Protein AF-A0A251R6K4-F1 (afdb_monomer_lite)

pLDDT: mean 74.72, std 25.53, range [27.86, 98.56]

Sequence (187 aa):
MGVKPKQEDPPPSSASVETVEEIMKLYKSLPPRPSIEEVEAAQTVLKTVNSEEEKKLEEISRQEKPENVPEELFSVLQKVKKTMVLFQSQDQRKEAVHVVEMEGLFQTFDDLIQTASGLVSGDTQVQKHVNLEDPVEKIGRETVISDESLTMKKEDKESERDGFKGVVRSASTLSSSCFIFFTTPRG

Secondary structure (DSSP, 8-state):
-------PPPPPPHHHHHHHHHHHHHHHTSPPPPPHHHHHHHHHHHHHHHHHHHHHHHHHHTPPPPTTS-HHHHHHHHHHHHHHHHHHHHHHHHHHHHHHHHHHHHHHHHHHHHHHHHHHHT-TT--S----S-GGGTTT-S-S-------------------------------------------

Radius of gyration: 29.95 Å; chains: 1; bounding box: 76×66×88 Å

Structure (mmCIF, N/CA/C/O backbone):
data_AF-A0A251R6K4-F1
#
_entry.id   AF-A0A251R6K4-F1
#
loop_
_atom_site.group_PDB
_atom_site.id
_atom_site.type_symbol
_atom_site.label_atom_id
_atom_site.label_alt_id
_atom_site.label_comp_id
_atom_site.label_asym_id
_atom_site.label_entity_id
_atom_site.label_seq_id
_atom_site.pdbx_PDB_ins_code
_atom_site.Cartn_x
_atom_site.Cartn_y
_atom_site.Cartn_z
_atom_site.occupancy
_atom_site.B_iso_or_equiv
_atom_site.auth_seq_id
_atom_site.auth_comp_id
_atom_site.auth_asym_id
_atom_site.auth_atom_id
_atom_site.pdbx_PDB_model_num
ATOM 1 N N . MET A 1 1 ? 28.795 -30.966 -45.728 1.00 43.06 1 MET A N 1
ATOM 2 C CA . MET A 1 1 ? 28.126 -30.343 -44.567 1.00 43.06 1 MET A CA 1
ATOM 3 C C . MET A 1 1 ? 28.291 -28.840 -44.713 1.00 43.06 1 MET A C 1
ATOM 5 O O . MET A 1 1 ? 29.417 -28.372 -44.643 1.00 43.06 1 MET A O 1
ATOM 9 N N . GLY A 1 2 ? 27.229 -28.111 -45.056 1.00 45.91 2 GLY A N 1
ATOM 10 C CA . GLY A 1 2 ? 27.284 -26.653 -45.189 1.00 45.91 2 GLY A CA 1
ATOM 11 C C . GLY A 1 2 ? 26.907 -26.011 -43.861 1.00 45.91 2 GLY A C 1
ATOM 12 O O . GLY A 1 2 ? 25.752 -26.101 -43.453 1.00 45.91 2 GLY A O 1
ATOM 13 N N . VAL A 1 3 ? 27.875 -25.407 -43.177 1.00 52.41 3 VAL A N 1
ATOM 14 C CA . VAL A 1 3 ? 27.613 -24.524 -42.037 1.00 52.41 3 VAL A CA 1
ATOM 15 C C . VAL A 1 3 ? 26.956 -23.251 -42.572 1.00 52.41 3 VAL A C 1
ATOM 17 O O . VAL A 1 3 ? 27.568 -22.505 -43.333 1.00 52.41 3 VAL A O 1
ATOM 20 N N . LYS A 1 4 ? 25.680 -23.033 -42.230 1.00 46.59 4 LYS A N 1
ATOM 21 C CA . LYS A 1 4 ? 25.008 -21.749 -42.469 1.00 46.59 4 LYS A CA 1
ATOM 22 C C . LYS A 1 4 ? 25.758 -20.671 -41.675 1.00 46.59 4 LYS A C 1
ATOM 24 O O . LYS A 1 4 ? 25.973 -20.883 -40.479 1.00 46.59 4 LYS A O 1
ATOM 29 N N . PRO A 1 5 ? 26.155 -19.546 -42.290 1.00 49.34 5 PRO A N 1
ATOM 30 C CA . PRO A 1 5 ? 26.711 -18.437 -41.535 1.00 49.34 5 PRO A CA 1
ATOM 31 C C . PRO A 1 5 ? 25.637 -17.911 -40.577 1.00 49.34 5 PRO A C 1
ATOM 33 O O . PRO A 1 5 ? 24.475 -17.756 -40.957 1.00 49.34 5 PRO A O 1
ATOM 36 N N . LYS A 1 6 ? 26.035 -17.690 -39.322 1.00 47.66 6 LYS A N 1
ATOM 37 C CA . LYS A 1 6 ? 25.266 -16.924 -38.341 1.00 47.66 6 LYS A CA 1
ATOM 38 C C . LYS A 1 6 ? 25.066 -15.535 -38.942 1.00 47.66 6 LYS A C 1
ATOM 40 O O . LYS A 1 6 ? 26.037 -14.815 -39.149 1.00 47.66 6 LYS A O 1
ATOM 45 N N . GLN A 1 7 ? 23.831 -15.223 -39.307 1.00 46.53 7 GLN A N 1
ATOM 46 C CA . GLN A 1 7 ? 23.428 -13.875 -39.666 1.00 46.53 7 GLN A CA 1
ATOM 47 C C . GLN A 1 7 ? 23.515 -13.065 -38.370 1.00 46.53 7 GLN A C 1
ATOM 49 O O . GLN A 1 7 ? 22.711 -13.275 -37.470 1.00 46.53 7 GLN A O 1
ATOM 54 N N . GLU A 1 8 ? 24.575 -12.273 -38.221 1.00 55.94 8 GLU A N 1
ATOM 55 C CA . GLU A 1 8 ? 24.643 -11.252 -37.178 1.00 55.94 8 GLU A CA 1
ATOM 56 C C . GLU A 1 8 ? 23.646 -10.163 -37.564 1.00 55.94 8 GLU A C 1
ATOM 58 O O . GLU A 1 8 ? 23.701 -9.628 -38.676 1.00 55.94 8 GLU A O 1
ATOM 63 N N . ASP A 1 9 ? 22.685 -9.908 -36.681 1.00 58.38 9 ASP A N 1
ATOM 64 C CA . ASP A 1 9 ? 21.689 -8.871 -36.890 1.00 58.38 9 ASP A CA 1
ATOM 65 C C . ASP A 1 9 ? 22.378 -7.504 -37.042 1.00 58.38 9 ASP A C 1
ATOM 67 O O . ASP A 1 9 ? 23.383 -7.233 -36.372 1.00 58.38 9 ASP A O 1
ATOM 71 N N . PRO A 1 10 ? 21.892 -6.644 -37.956 1.00 63.31 10 PRO A N 1
ATOM 72 C CA . PRO A 1 10 ? 22.472 -5.3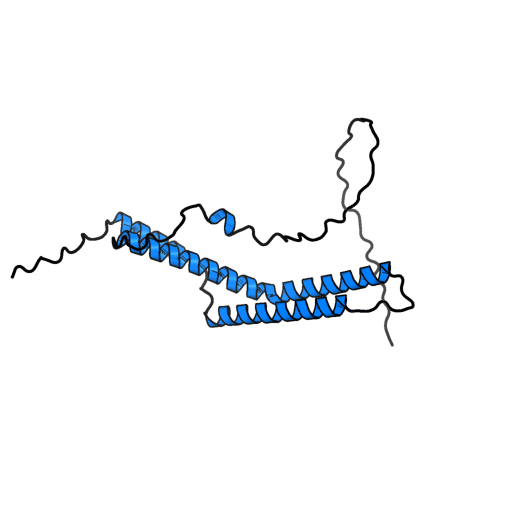26 -38.157 1.00 63.31 10 PRO A CA 1
ATOM 73 C C . PRO A 1 10 ? 22.432 -4.526 -36.845 1.00 63.31 10 PRO A C 1
ATOM 75 O O . PRO A 1 10 ? 21.462 -4.641 -36.091 1.00 63.31 10 PRO A O 1
ATOM 78 N N . PRO A 1 11 ? 23.460 -3.703 -36.565 1.00 65.56 11 PRO A N 1
ATOM 79 C CA . PRO A 1 11 ? 23.505 -2.907 -35.347 1.00 65.56 11 PRO A CA 1
ATOM 80 C C . PRO A 1 11 ? 22.259 -2.013 -35.242 1.00 65.56 11 PRO A C 1
ATOM 82 O O . PRO A 1 11 ? 21.763 -1.537 -36.272 1.00 65.56 11 PRO A O 1
ATOM 85 N N . PRO A 1 12 ? 21.754 -1.771 -34.019 1.00 70.38 12 PRO A N 1
ATOM 86 C CA . PRO A 1 12 ? 20.572 -0.946 -33.815 1.00 70.38 12 PRO A CA 1
ATOM 87 C C . PRO A 1 12 ? 20.771 0.441 -34.435 1.00 70.38 12 PRO A C 1
ATOM 89 O O . PRO A 1 12 ? 21.869 1.004 -34.414 1.00 70.38 12 PRO A O 1
ATOM 92 N N . SER A 1 13 ? 19.704 0.994 -35.017 1.00 79.69 13 SER A N 1
ATOM 93 C CA . SER A 1 13 ? 19.751 2.328 -35.623 1.00 79.69 13 SER A CA 1
ATOM 94 C C . SER A 1 13 ? 20.075 3.379 -34.555 1.00 79.69 13 SER A C 1
ATOM 96 O O . SER A 1 13 ? 19.622 3.258 -33.416 1.00 79.69 13 SER A O 1
ATOM 98 N N . SER A 1 14 ? 20.822 4.434 -34.899 1.00 83.44 14 SER A N 1
ATOM 99 C CA . SER A 1 14 ? 21.209 5.477 -33.929 1.00 83.44 14 SER A CA 1
ATOM 100 C C . SER A 1 14 ? 20.001 6.087 -33.206 1.00 83.44 14 SER A C 1
ATOM 102 O O . SER A 1 14 ? 20.040 6.267 -31.995 1.00 83.44 14 SER A O 1
ATOM 104 N N . ALA A 1 15 ? 18.888 6.283 -33.917 1.00 89.50 15 ALA A N 1
ATOM 105 C CA . ALA A 1 15 ? 17.637 6.782 -33.347 1.00 89.50 15 ALA A CA 1
ATOM 106 C C . ALA A 1 15 ? 17.027 5.838 -32.289 1.00 89.50 15 ALA A C 1
ATOM 108 O O . ALA A 1 15 ? 16.457 6.299 -31.301 1.00 89.50 15 ALA A O 1
ATOM 109 N N . SER A 1 16 ? 17.151 4.514 -32.460 1.00 90.00 16 SER A N 1
ATOM 110 C CA . SER A 1 16 ? 16.673 3.545 -31.461 1.00 90.00 16 SER A CA 1
ATOM 111 C C . SER A 1 16 ? 17.513 3.576 -30.183 1.00 90.00 16 SER A C 1
ATOM 113 O O . SER A 1 16 ? 16.961 3.503 -29.087 1.00 90.00 16 SER A O 1
ATOM 115 N N . VAL A 1 17 ? 18.828 3.770 -30.320 1.00 90.12 17 VAL A N 1
ATOM 116 C CA . VAL A 1 17 ? 19.742 3.936 -29.184 1.00 90.12 17 VAL A CA 1
ATOM 117 C C . VAL A 1 17 ? 19.420 5.222 -28.424 1.00 90.12 17 VAL A C 1
ATOM 119 O O . VAL A 1 17 ? 19.229 5.166 -27.214 1.00 90.12 17 VAL A O 1
ATOM 122 N N . GLU A 1 18 ? 19.254 6.346 -29.126 1.00 93.25 18 GLU A N 1
ATOM 123 C CA . GLU A 1 18 ? 18.859 7.632 -28.527 1.00 93.25 18 GLU A CA 1
ATOM 124 C C . GLU A 1 18 ? 17.527 7.529 -27.764 1.00 93.25 18 GLU A C 1
ATOM 126 O O . GLU A 1 18 ? 17.397 8.039 -26.651 1.00 93.25 18 GLU A O 1
ATOM 131 N N . THR A 1 19 ? 16.551 6.803 -28.318 1.00 95.19 19 THR A N 1
ATOM 132 C CA . THR A 1 19 ? 15.248 6.592 -27.666 1.00 95.19 19 THR A CA 1
ATOM 133 C C . THR A 1 19 ? 15.384 5.769 -26.380 1.00 95.19 19 THR A C 1
ATOM 135 O O . THR A 1 19 ? 14.799 6.115 -25.354 1.00 95.19 19 THR A O 1
ATOM 138 N N . VAL A 1 20 ? 16.176 4.689 -26.393 1.00 93.69 20 VAL A N 1
ATOM 139 C CA . VAL A 1 20 ? 16.445 3.895 -25.180 1.00 93.69 20 VAL A CA 1
ATOM 140 C C . VAL A 1 20 ? 17.195 4.719 -24.138 1.00 93.69 20 VAL A C 1
ATOM 142 O O . VAL A 1 20 ? 16.888 4.630 -22.950 1.00 93.69 20 VAL A O 1
ATOM 145 N N . GLU A 1 21 ? 18.150 5.550 -24.552 1.00 94.50 21 GLU A N 1
ATOM 146 C CA . GLU A 1 21 ? 18.852 6.454 -23.642 1.00 94.50 21 GLU A CA 1
ATOM 147 C C . GLU A 1 21 ? 17.895 7.434 -22.956 1.00 94.50 21 GLU A C 1
ATOM 149 O O . GLU A 1 21 ? 18.026 7.668 -21.752 1.00 94.50 21 GLU A O 1
ATOM 154 N N . GLU A 1 22 ? 16.902 7.959 -23.678 1.00 96.56 22 GLU A N 1
ATOM 155 C CA . GLU A 1 22 ? 15.862 8.811 -23.103 1.00 96.56 22 GLU A CA 1
ATOM 156 C C . GLU A 1 22 ? 14.988 8.055 -22.090 1.00 96.56 22 GLU A C 1
ATOM 158 O O . GLU A 1 22 ? 14.797 8.540 -20.971 1.00 96.56 22 GLU A O 1
ATOM 163 N N . ILE A 1 23 ? 14.544 6.835 -22.415 1.00 96.31 23 ILE A N 1
ATOM 164 C CA . ILE A 1 23 ? 13.808 5.961 -21.480 1.00 96.31 23 ILE A CA 1
ATOM 165 C C . ILE A 1 23 ? 14.627 5.741 -20.201 1.00 96.31 23 ILE A C 1
ATOM 167 O O . ILE A 1 23 ? 14.138 5.935 -19.085 1.00 96.31 23 ILE A O 1
ATOM 171 N N . MET A 1 24 ? 15.907 5.398 -20.347 1.00 95.75 24 MET A N 1
ATOM 172 C CA . MET A 1 24 ? 16.794 5.157 -19.211 1.00 95.75 24 MET A CA 1
ATOM 173 C C . MET A 1 24 ? 17.079 6.432 -18.414 1.00 95.75 24 MET A C 1
ATOM 175 O O . MET A 1 24 ? 17.290 6.363 -17.202 1.00 95.75 24 MET A O 1
ATOM 179 N N . LYS A 1 25 ? 17.087 7.603 -19.057 1.00 97.06 25 LYS A N 1
ATOM 180 C CA . LYS A 1 25 ? 17.215 8.898 -18.381 1.00 97.06 25 LYS A CA 1
ATOM 181 C C . LYS A 1 25 ? 15.993 9.195 -17.514 1.00 97.06 25 LYS A C 1
ATOM 183 O O . LYS A 1 25 ? 16.173 9.644 -16.384 1.00 97.06 25 LYS A O 1
ATOM 188 N N . LEU A 1 26 ? 14.785 8.913 -18.007 1.00 96.81 26 LEU A N 1
ATOM 189 C CA . LEU A 1 26 ? 13.553 9.038 -17.225 1.00 96.81 26 LEU A CA 1
ATOM 190 C C . LEU A 1 26 ? 13.577 8.095 -16.018 1.00 96.81 26 LEU A C 1
ATOM 192 O O . LEU A 1 26 ? 13.381 8.551 -14.894 1.00 96.81 26 LEU A O 1
ATOM 196 N N . TYR A 1 27 ? 13.933 6.824 -16.215 1.00 94.88 27 TYR A N 1
ATOM 197 C CA . TYR A 1 27 ? 14.054 5.858 -15.118 1.00 94.88 27 TYR A CA 1
ATOM 198 C C . TYR A 1 27 ? 15.064 6.301 -14.046 1.00 94.88 27 TYR A C 1
ATOM 200 O O . TYR A 1 27 ? 14.781 6.257 -12.855 1.00 94.88 27 TYR A O 1
ATOM 208 N N . LYS A 1 28 ? 16.230 6.817 -14.455 1.00 94.69 28 LYS A N 1
ATOM 209 C CA . LYS A 1 28 ? 17.264 7.324 -13.531 1.00 94.69 28 LYS A CA 1
ATOM 210 C C . LYS A 1 28 ? 16.868 8.601 -12.782 1.00 94.69 28 LYS A C 1
ATOM 212 O O . LYS A 1 28 ? 17.561 8.972 -11.841 1.00 94.69 28 LYS A O 1
ATOM 217 N N . SER A 1 29 ? 15.815 9.293 -13.216 1.00 95.50 29 SER A N 1
ATOM 218 C CA . SER A 1 29 ? 15.298 10.489 -12.537 1.00 95.50 29 SER A CA 1
ATOM 219 C C . SER A 1 29 ? 14.311 10.172 -11.409 1.00 95.50 29 SER A C 1
ATOM 221 O O . SER A 1 29 ? 13.938 11.074 -10.658 1.00 95.50 29 SER A O 1
ATOM 223 N N . LEU A 1 30 ? 13.897 8.907 -11.287 1.00 93.88 30 LEU A N 1
ATOM 224 C CA . LEU A 1 30 ? 13.009 8.433 -10.232 1.00 93.88 30 LEU A CA 1
ATOM 225 C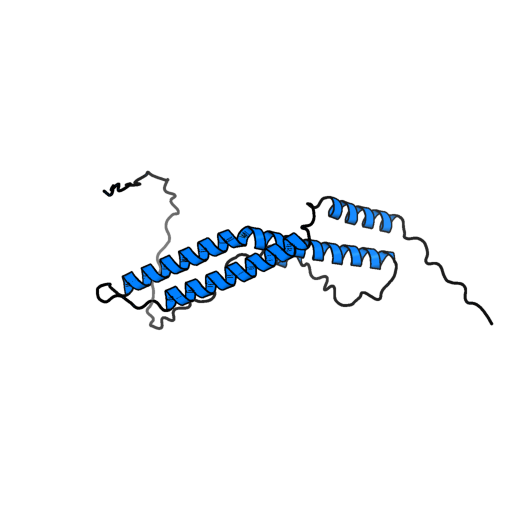 C . LEU A 1 30 ? 13.706 8.453 -8.860 1.00 93.88 30 LEU A C 1
ATOM 227 O O . LEU A 1 30 ? 14.940 8.408 -8.787 1.00 93.88 30 LEU A O 1
ATOM 231 N N . PRO A 1 31 ? 12.935 8.508 -7.755 1.00 94.00 31 PRO A N 1
ATOM 232 C CA . PRO A 1 31 ? 13.484 8.280 -6.424 1.00 94.00 31 PRO A CA 1
ATOM 233 C C . PRO A 1 31 ? 14.144 6.892 -6.321 1.00 94.00 31 PRO A C 1
ATOM 235 O O . PRO A 1 31 ? 13.924 6.030 -7.173 1.00 94.00 31 PRO A O 1
ATOM 238 N N . PRO A 1 32 ? 14.952 6.644 -5.276 1.00 94.50 32 PRO A N 1
ATOM 239 C CA . PRO A 1 32 ? 15.474 5.311 -5.012 1.00 94.50 32 PRO A CA 1
ATOM 240 C C . PRO A 1 32 ? 14.340 4.289 -4.887 1.00 94.50 32 PRO A C 1
ATOM 242 O O . PRO A 1 32 ? 13.338 4.546 -4.218 1.00 94.50 32 PRO A O 1
ATOM 245 N N . ARG A 1 33 ? 14.516 3.128 -5.522 1.00 96.19 33 ARG A N 1
ATOM 246 C CA . ARG A 1 33 ? 13.593 2.001 -5.369 1.00 96.19 33 ARG A CA 1
ATOM 247 C C . ARG A 1 33 ? 13.630 1.507 -3.917 1.00 96.19 33 ARG A C 1
ATOM 249 O O . ARG A 1 33 ? 14.737 1.393 -3.378 1.00 96.19 33 ARG A O 1
ATOM 256 N N . PRO A 1 34 ? 12.474 1.206 -3.300 1.00 96.75 34 PRO A N 1
ATOM 257 C CA . PRO A 1 34 ? 12.453 0.579 -1.984 1.00 96.75 34 PRO A CA 1
ATOM 258 C C . PRO A 1 34 ? 13.155 -0.784 -2.038 1.00 96.75 34 PRO A C 1
ATOM 260 O O . PRO A 1 34 ? 13.129 -1.477 -3.058 1.00 96.75 34 PRO A O 1
ATOM 263 N N . SER A 1 35 ? 13.816 -1.173 -0.952 1.00 97.25 35 SER A N 1
ATOM 264 C CA . SER A 1 35 ? 14.459 -2.481 -0.872 1.00 97.25 35 SER A CA 1
ATOM 265 C C . SER A 1 35 ? 13.415 -3.597 -0.768 1.00 97.25 35 SER A C 1
ATOM 267 O O . SER A 1 35 ? 12.290 -3.391 -0.310 1.00 97.25 35 SER A O 1
ATOM 269 N N . ILE A 1 36 ? 13.796 -4.818 -1.151 1.00 96.44 36 ILE A N 1
ATOM 270 C CA . ILE A 1 36 ? 12.915 -5.987 -1.003 1.00 96.44 36 ILE A CA 1
ATOM 271 C C . ILE A 1 36 ? 12.492 -6.197 0.459 1.00 96.44 36 ILE A C 1
ATOM 273 O O . ILE A 1 36 ? 11.338 -6.508 0.735 1.00 96.44 36 ILE A O 1
ATOM 277 N N . GLU A 1 37 ? 13.403 -5.947 1.399 1.00 98.00 37 GLU A N 1
ATOM 278 C CA . GLU A 1 37 ? 13.151 -6.060 2.837 1.00 98.00 37 GLU A CA 1
ATOM 279 C C . GLU A 1 37 ? 12.128 -5.015 3.303 1.00 98.00 37 GLU A C 1
ATOM 281 O O . GLU A 1 37 ? 11.246 -5.328 4.101 1.00 98.00 37 GLU A O 1
ATOM 286 N N . GLU A 1 38 ? 12.204 -3.787 2.780 1.00 97.50 38 GLU A N 1
ATOM 287 C CA . GLU A 1 38 ? 11.235 -2.722 3.059 1.00 97.50 38 GLU A CA 1
ATOM 288 C C . GLU A 1 38 ? 9.846 -3.075 2.517 1.00 97.50 38 GLU A C 1
ATOM 290 O O . GLU A 1 38 ? 8.848 -2.903 3.220 1.00 97.50 38 GLU A O 1
ATOM 295 N N . VAL A 1 39 ? 9.770 -3.627 1.302 1.00 98.19 39 VAL A N 1
ATOM 296 C CA . VAL A 1 39 ? 8.506 -4.071 0.695 1.00 98.19 39 VAL A CA 1
ATOM 297 C C . VAL A 1 39 ? 7.887 -5.220 1.494 1.00 98.19 39 VAL A C 1
ATOM 299 O O . VAL A 1 39 ? 6.695 -5.188 1.808 1.00 98.19 39 VAL A O 1
ATOM 302 N N . GLU A 1 40 ? 8.674 -6.225 1.875 1.00 98.25 40 GLU A N 1
ATOM 303 C CA . GLU A 1 40 ? 8.199 -7.354 2.684 1.00 98.25 40 GLU A CA 1
ATOM 304 C C . GLU A 1 40 ? 7.748 -6.911 4.084 1.00 98.25 40 GLU A C 1
ATOM 306 O O . GLU A 1 40 ? 6.712 -7.368 4.593 1.00 98.25 40 GLU A O 1
ATOM 311 N N . ALA A 1 41 ? 8.480 -5.978 4.698 1.00 98.12 41 ALA A N 1
ATOM 312 C CA . ALA A 1 41 ? 8.097 -5.373 5.965 1.00 98.12 41 ALA A CA 1
ATOM 313 C C . ALA A 1 41 ? 6.773 -4.605 5.834 1.00 98.12 41 ALA A C 1
ATOM 315 O O . ALA A 1 41 ? 5.859 -4.824 6.632 1.00 98.12 41 ALA A O 1
ATOM 316 N N . ALA A 1 42 ? 6.619 -3.778 4.797 1.00 98.19 42 ALA A N 1
ATOM 317 C CA . ALA A 1 42 ? 5.387 -3.045 4.521 1.00 98.19 42 ALA A CA 1
ATOM 318 C C . ALA A 1 42 ? 4.189 -3.990 4.323 1.00 98.19 42 ALA A C 1
ATOM 320 O O . ALA A 1 42 ? 3.140 -3.814 4.946 1.00 98.19 42 ALA A O 1
ATOM 321 N N . GLN A 1 43 ? 4.350 -5.061 3.542 1.00 98.19 43 GLN A N 1
ATOM 322 C CA . GLN A 1 43 ? 3.307 -6.078 3.378 1.00 98.19 43 GLN A CA 1
ATOM 323 C C . GLN A 1 43 ? 2.931 -6.755 4.703 1.00 98.19 43 GLN A C 1
ATOM 325 O O . GLN A 1 43 ? 1.758 -7.056 4.941 1.00 98.19 43 GLN A O 1
ATOM 330 N N . THR A 1 44 ? 3.906 -6.993 5.579 1.00 98.25 44 THR A N 1
ATOM 331 C CA . THR A 1 44 ? 3.669 -7.581 6.905 1.00 98.25 44 THR A CA 1
ATOM 332 C C . THR A 1 44 ? 2.894 -6.626 7.811 1.00 98.25 44 THR A C 1
ATOM 334 O O . THR A 1 44 ? 1.944 -7.050 8.478 1.00 98.25 44 THR A O 1
ATOM 337 N N . VAL A 1 45 ? 3.239 -5.335 7.796 1.00 98.19 45 VAL A N 1
ATOM 338 C CA . VAL A 1 45 ? 2.498 -4.288 8.515 1.00 98.19 45 VAL A CA 1
ATOM 339 C C . VAL A 1 45 ? 1.054 -4.230 8.023 1.00 98.19 45 VAL A C 1
ATOM 341 O O . VAL A 1 45 ? 0.141 -4.292 8.843 1.00 98.19 45 VAL A O 1
ATOM 344 N N . LEU A 1 46 ? 0.827 -4.211 6.705 1.00 98.25 46 LEU A N 1
ATOM 345 C CA . LEU A 1 46 ? -0.521 -4.188 6.125 1.00 98.25 46 LEU A CA 1
ATOM 346 C C . LEU A 1 46 ? -1.365 -5.377 6.584 1.00 98.25 46 LEU A C 1
ATOM 348 O O . LEU A 1 46 ? -2.488 -5.194 7.052 1.00 98.25 46 LEU A O 1
ATOM 352 N N . LYS A 1 47 ? -0.818 -6.594 6.498 1.00 98.31 47 LYS A N 1
ATOM 353 C CA . LYS A 1 47 ? -1.507 -7.812 6.951 1.00 98.31 47 LYS A CA 1
ATOM 354 C C . LYS A 1 47 ? -1.861 -7.735 8.437 1.00 98.31 47 LYS A C 1
ATOM 356 O O . LYS A 1 47 ? -2.988 -8.045 8.815 1.00 98.31 47 LYS A O 1
ATOM 361 N N . THR A 1 48 ? -0.915 -7.292 9.262 1.00 98.25 48 THR A N 1
ATOM 362 C CA . THR A 1 48 ? -1.093 -7.207 10.717 1.00 98.25 48 THR A CA 1
ATOM 363 C C . THR A 1 48 ? -2.161 -6.181 11.082 1.00 98.25 48 THR A C 1
ATOM 365 O O . THR A 1 48 ? -3.132 -6.535 11.749 1.00 98.25 48 THR A O 1
ATOM 368 N N . VAL A 1 49 ? -2.039 -4.947 10.584 1.00 98.31 49 VAL A N 1
ATOM 369 C CA . VAL A 1 49 ? -2.984 -3.857 10.874 1.00 98.31 49 VAL A CA 1
ATOM 370 C C . VAL A 1 49 ? -4.387 -4.200 10.379 1.00 98.31 49 VAL A C 1
ATOM 372 O O . VAL A 1 49 ? -5.348 -3.991 11.112 1.00 98.31 49 VAL A O 1
ATOM 375 N N . ASN A 1 50 ? -4.525 -4.799 9.191 1.00 97.81 50 ASN A N 1
ATOM 376 C CA . ASN A 1 50 ? -5.833 -5.215 8.675 1.00 97.81 50 ASN A CA 1
ATOM 377 C C . ASN A 1 50 ? -6.480 -6.294 9.558 1.00 97.81 50 ASN A C 1
ATOM 379 O O . ASN A 1 50 ? -7.664 -6.199 9.874 1.00 97.81 50 ASN A O 1
ATOM 383 N N . SER A 1 51 ? -5.706 -7.286 10.013 1.00 98.19 51 SER A N 1
ATOM 384 C CA . SER A 1 51 ? -6.227 -8.324 10.914 1.00 98.19 51 SER A CA 1
ATOM 385 C C . SER A 1 51 ? -6.625 -7.772 12.291 1.00 98.19 51 SER A C 1
ATOM 387 O O . SER A 1 51 ? -7.612 -8.205 12.887 1.00 98.19 51 SER A O 1
ATOM 389 N N . GLU A 1 52 ? -5.881 -6.787 12.804 1.00 97.94 52 GLU A N 1
ATOM 390 C CA . GLU A 1 52 ? -6.186 -6.132 14.075 1.00 97.94 52 GLU A CA 1
ATOM 391 C C . GLU A 1 52 ? -7.410 -5.212 13.962 1.00 97.94 52 GLU A C 1
ATOM 393 O O . GLU A 1 52 ? -8.251 -5.197 14.865 1.00 97.94 52 GLU A O 1
ATOM 398 N N . GLU A 1 53 ? -7.533 -4.477 12.853 1.00 98.25 53 GLU A N 1
ATOM 399 C CA . GLU A 1 53 ? -8.702 -3.665 12.511 1.00 98.25 53 GLU A CA 1
ATOM 400 C C . GLU A 1 53 ? -9.968 -4.526 12.509 1.00 98.25 53 GLU A C 1
ATOM 402 O O . GLU A 1 53 ? -10.906 -4.234 13.253 1.00 98.25 53 GLU A O 1
ATOM 407 N N . GLU A 1 54 ? -9.969 -5.621 11.744 1.00 98.19 54 GLU A N 1
ATOM 408 C CA . GLU A 1 54 ? -11.107 -6.536 11.630 1.00 98.19 54 GLU A CA 1
ATOM 409 C C . GLU A 1 54 ? -11.516 -7.093 12.998 1.00 98.19 54 GLU A C 1
ATOM 411 O O . GLU A 1 54 ? -12.682 -6.994 13.393 1.00 98.19 54 GLU A O 1
ATOM 416 N N . LYS A 1 55 ? -10.544 -7.576 13.781 1.00 98.50 55 LYS A N 1
ATOM 417 C CA . LYS A 1 55 ? -10.787 -8.106 15.127 1.00 98.50 55 LYS A CA 1
ATOM 418 C C . LYS A 1 55 ? -11.425 -7.068 16.056 1.00 98.50 55 LYS A C 1
ATOM 420 O O . LYS A 1 55 ? -12.378 -7.382 16.771 1.00 98.50 55 LYS A O 1
ATOM 425 N N . LYS A 1 56 ? -10.925 -5.828 16.061 1.00 98.19 56 LYS A N 1
ATOM 426 C CA . LYS A 1 56 ? -11.481 -4.742 16.888 1.00 98.19 56 LYS A CA 1
ATOM 427 C C . LYS A 1 56 ? -12.890 -4.354 16.438 1.00 98.19 56 LYS A C 1
ATOM 429 O O . LYS A 1 56 ? -13.754 -4.084 17.275 1.00 98.19 56 LYS A O 1
ATOM 434 N N . LEU A 1 57 ? -13.146 -4.324 15.131 1.00 98.38 57 LEU A N 1
ATOM 435 C CA . LEU A 1 57 ? -14.472 -4.031 14.585 1.00 98.38 57 LEU A CA 1
ATOM 436 C C . LEU A 1 57 ? -15.487 -5.131 14.924 1.00 98.38 57 LEU A C 1
ATOM 438 O O . LEU A 1 57 ? -16.638 -4.813 15.249 1.00 98.38 57 LEU A O 1
ATOM 442 N N . GLU A 1 58 ? -15.072 -6.399 14.897 1.00 98.06 58 GLU A N 1
ATOM 443 C CA . GLU A 1 58 ? -15.894 -7.532 15.331 1.00 98.06 58 GLU A CA 1
ATOM 444 C C . GLU A 1 58 ? -16.223 -7.424 16.826 1.00 98.06 58 GLU A C 1
ATOM 446 O O . GLU A 1 58 ? -17.392 -7.503 17.210 1.00 98.06 58 GLU A O 1
ATOM 451 N N . GLU A 1 59 ? -15.221 -7.148 17.667 1.00 98.06 59 GLU A N 1
ATOM 452 C CA . GLU A 1 59 ? -15.405 -6.963 19.109 1.00 98.06 59 GLU A CA 1
ATOM 453 C C . GLU A 1 59 ? -16.416 -5.850 19.409 1.00 98.06 59 GLU A C 1
ATOM 455 O O . GLU A 1 59 ? -17.335 -6.050 20.202 1.00 98.06 59 GLU A O 1
ATOM 460 N N . ILE A 1 60 ? -16.313 -4.696 18.738 1.00 97.44 60 ILE A N 1
ATOM 461 C CA . ILE A 1 60 ? -17.276 -3.597 18.906 1.00 97.44 60 ILE A CA 1
ATOM 462 C C . ILE A 1 60 ? -18.678 -4.010 18.450 1.00 97.44 60 ILE A C 1
ATOM 464 O O . ILE A 1 60 ? -19.664 -3.620 19.078 1.00 97.44 60 ILE A O 1
ATOM 468 N N . SER A 1 61 ? -18.783 -4.792 17.375 1.00 95.94 61 SER A N 1
ATOM 469 C CA . SER A 1 61 ? -20.069 -5.257 16.839 1.00 95.94 61 SER A CA 1
ATOM 470 C C . SER A 1 61 ? -20.764 -6.258 17.760 1.00 95.94 61 SER A C 1
ATOM 472 O O . SER A 1 61 ? -21.989 -6.301 17.787 1.00 95.94 61 SER A O 1
ATOM 474 N N . ARG A 1 62 ? -19.993 -7.026 18.536 1.00 96.62 62 ARG A N 1
ATOM 475 C CA . ARG A 1 62 ? -20.493 -8.009 19.507 1.00 96.62 62 ARG A CA 1
ATOM 476 C C . ARG A 1 62 ? -20.796 -7.421 20.888 1.00 96.62 62 ARG A C 1
ATOM 478 O O . ARG A 1 62 ? -21.267 -8.153 21.751 1.00 96.62 62 ARG A O 1
ATOM 485 N N . GLN A 1 63 ? -20.528 -6.132 21.118 1.00 94.75 63 GLN A N 1
ATOM 486 C CA . GLN A 1 63 ? -20.848 -5.479 22.392 1.00 94.75 63 GLN A CA 1
ATOM 487 C C . GLN A 1 63 ? -22.359 -5.453 22.625 1.00 94.75 63 GLN A C 1
ATOM 489 O O . GLN A 1 63 ? -23.120 -4.941 21.803 1.00 94.75 63 GLN A O 1
ATOM 494 N N . GLU A 1 64 ? -22.778 -5.956 23.782 1.00 93.25 64 GLU A N 1
ATOM 495 C CA . GLU A 1 64 ? -24.168 -5.897 24.217 1.00 93.25 64 GLU A CA 1
ATOM 496 C C . GLU A 1 64 ? -24.523 -4.506 24.751 1.00 93.25 64 GLU A C 1
ATOM 498 O O . GLU A 1 64 ? -23.704 -3.814 25.368 1.00 93.25 64 GLU A O 1
ATOM 503 N N . LYS A 1 65 ? -25.773 -4.097 24.518 1.00 94.06 65 LYS A N 1
ATOM 504 C CA . LYS A 1 65 ? -26.296 -2.830 25.025 1.00 94.06 65 LYS A CA 1
ATOM 505 C C . LYS A 1 65 ? -26.417 -2.898 26.556 1.00 94.06 65 LYS A C 1
ATOM 507 O O . LYS A 1 65 ? -27.097 -3.790 27.060 1.00 94.06 65 LYS A O 1
ATOM 512 N N . PRO A 1 66 ? -25.854 -1.938 27.307 1.00 93.06 66 PRO A N 1
ATOM 513 C CA . PRO A 1 66 ? -26.056 -1.862 28.750 1.00 93.06 66 PRO A CA 1
ATOM 514 C C . PRO A 1 66 ? -27.498 -1.458 29.101 1.00 93.06 66 PRO A C 1
ATOM 516 O O . PRO A 1 66 ? -28.117 -0.645 28.415 1.00 93.06 66 PRO A O 1
ATOM 519 N N . GLU A 1 67 ? -28.015 -1.990 30.212 1.00 90.12 67 GLU A N 1
ATOM 520 C CA . GLU A 1 67 ? -29.432 -1.898 30.617 1.00 90.12 67 GLU A CA 1
ATOM 521 C C . GLU A 1 67 ? -29.954 -0.456 30.779 1.00 90.12 67 GLU A C 1
ATOM 523 O O . GLU A 1 67 ? -31.122 -0.181 30.523 1.00 90.12 67 GLU A O 1
ATOM 528 N N . ASN A 1 68 ? -29.076 0.490 31.124 1.00 93.25 68 ASN A N 1
ATOM 529 C CA . ASN A 1 68 ? -29.436 1.877 31.442 1.00 93.25 68 ASN A CA 1
ATOM 530 C C . ASN A 1 68 ? -29.164 2.885 30.310 1.00 93.25 68 ASN A C 1
ATOM 532 O O . ASN A 1 68 ? -29.122 4.089 30.563 1.00 93.25 68 ASN A O 1
ATOM 536 N N . VAL A 1 69 ? -28.926 2.429 29.075 1.00 94.19 69 VAL A N 1
ATOM 537 C CA . VAL A 1 69 ? -28.576 3.318 27.954 1.00 94.19 69 VAL A CA 1
ATOM 538 C C . VAL A 1 69 ? -29.603 3.200 26.823 1.00 94.19 69 VAL A C 1
ATOM 540 O O . VAL A 1 69 ? -29.893 2.086 26.377 1.00 94.19 69 VAL A O 1
ATOM 543 N N . PRO A 1 70 ? -30.141 4.330 26.316 1.00 96.31 70 PRO A N 1
ATOM 544 C CA . PRO A 1 70 ? -30.981 4.333 25.123 1.00 96.31 70 PRO A CA 1
ATOM 545 C C . PRO A 1 70 ? -30.265 3.695 23.931 1.00 96.31 70 PRO A C 1
ATOM 547 O O . PRO A 1 70 ? -29.079 3.932 23.699 1.00 96.31 70 PRO A O 1
ATOM 550 N N . GLU A 1 71 ? -30.994 2.909 23.145 1.00 94.56 71 GLU A N 1
ATOM 551 C CA . GLU A 1 71 ? -30.427 2.154 22.023 1.00 94.56 71 GLU A CA 1
ATOM 552 C C . GLU A 1 71 ? -29.770 3.051 20.971 1.00 94.56 71 GLU A C 1
ATOM 554 O O . GLU A 1 71 ? -28.659 2.769 20.525 1.00 94.56 71 GLU A O 1
ATOM 559 N N . GLU A 1 72 ? -30.402 4.179 20.645 1.00 96.31 72 GLU A N 1
ATOM 560 C CA . GLU A 1 72 ? -29.859 5.161 19.703 1.00 96.31 72 GLU A CA 1
ATOM 561 C C . GLU A 1 72 ? -28.502 5.702 20.166 1.00 96.31 72 GLU A C 1
ATOM 563 O O . GLU A 1 72 ? -27.553 5.775 19.384 1.00 96.31 72 GLU A O 1
ATOM 568 N N . LEU A 1 73 ? -28.379 6.018 21.459 1.00 96.62 73 LEU A N 1
ATOM 569 C CA . LEU A 1 73 ? -27.138 6.530 22.034 1.00 96.62 73 LEU A CA 1
ATOM 570 C C . LEU A 1 73 ? -26.033 5.465 22.018 1.00 96.62 73 LEU A C 1
ATOM 572 O O . LEU A 1 73 ? -24.880 5.773 21.709 1.00 96.62 73 LEU A O 1
ATOM 576 N N . PHE A 1 74 ? -26.374 4.207 22.309 1.00 97.12 74 PHE A N 1
ATOM 577 C CA . PHE A 1 74 ? -25.425 3.096 22.237 1.00 97.12 74 PHE A CA 1
ATOM 578 C C . PHE A 1 74 ? -24.961 2.819 20.798 1.00 97.12 74 PHE A C 1
ATOM 580 O O . PHE A 1 74 ? -23.769 2.624 20.565 1.00 97.12 74 PHE A O 1
ATOM 587 N N . SER A 1 75 ? -25.871 2.890 19.823 1.00 96.56 75 SER A N 1
ATOM 588 C CA . SER A 1 75 ? -25.546 2.752 18.399 1.00 96.56 75 SER A CA 1
ATOM 589 C C . SER A 1 75 ? -24.585 3.850 17.925 1.00 96.56 75 SER A C 1
ATOM 591 O O . SER A 1 75 ? -23.577 3.565 17.271 1.00 96.56 75 SER A O 1
ATOM 593 N N . VAL A 1 76 ? -24.815 5.106 18.336 1.00 98.12 76 VAL A N 1
ATOM 594 C CA . VAL A 1 76 ? -23.879 6.213 18.076 1.00 98.12 76 VAL A CA 1
ATOM 595 C C . VAL A 1 76 ? -22.511 5.930 18.698 1.00 98.12 76 VAL A C 1
ATOM 597 O O . VAL A 1 76 ? -21.496 6.101 18.023 1.00 98.12 76 VAL A O 1
ATOM 600 N N . LEU A 1 77 ? -22.455 5.439 19.941 1.00 97.44 77 LEU A N 1
ATOM 601 C CA . LEU A 1 77 ? -21.194 5.069 20.590 1.00 97.44 77 LEU A CA 1
ATOM 602 C C . LEU A 1 77 ? -20.450 3.967 19.820 1.00 97.44 77 LEU A C 1
ATOM 604 O O . LEU A 1 77 ? -19.246 4.095 19.594 1.00 97.44 77 LEU A O 1
ATOM 608 N N . GLN A 1 78 ? -21.138 2.902 19.397 1.00 97.81 78 GLN A N 1
ATOM 609 C CA . GLN A 1 78 ? -20.531 1.850 18.579 1.00 97.81 78 GLN A CA 1
ATOM 610 C C . GLN A 1 78 ? -19.987 2.419 17.267 1.00 97.81 78 GLN A C 1
ATOM 612 O O . GLN A 1 78 ? -18.860 2.100 16.890 1.00 97.81 78 GLN A O 1
ATOM 617 N N . LYS A 1 79 ? -20.738 3.306 16.602 1.00 98.19 79 LYS A N 1
ATOM 618 C CA . LYS A 1 79 ? -20.288 3.967 15.372 1.00 98.19 79 LYS A CA 1
ATOM 619 C C . LYS A 1 79 ? -19.029 4.800 15.609 1.00 98.19 79 LYS A C 1
ATOM 621 O O . LYS A 1 79 ? -18.061 4.633 14.877 1.00 98.19 79 LYS A O 1
ATOM 626 N N . VAL A 1 80 ? -18.997 5.614 16.666 1.00 98.56 80 VAL A N 1
ATOM 627 C CA . VAL A 1 80 ? -17.815 6.411 17.040 1.00 98.56 80 VAL A CA 1
ATOM 628 C C . VAL A 1 80 ? -16.603 5.514 17.299 1.00 98.56 80 VAL A C 1
ATOM 630 O O . VAL A 1 80 ? -15.525 5.783 16.772 1.00 98.56 80 VAL A O 1
ATOM 633 N N . LYS A 1 81 ? -16.768 4.417 18.050 1.00 98.44 81 LYS A N 1
ATOM 634 C CA . LYS A 1 81 ? -15.682 3.456 18.302 1.00 98.44 81 LYS A CA 1
ATOM 635 C C . LYS A 1 81 ? -15.167 2.825 17.006 1.00 98.44 81 LYS A C 1
ATOM 637 O O . LYS A 1 81 ? -13.958 2.772 16.809 1.00 98.44 81 LYS A O 1
ATOM 642 N N . LYS A 1 82 ? -16.063 2.382 16.115 1.00 98.50 82 LYS A N 1
ATOM 643 C CA . LYS A 1 82 ? -15.688 1.806 14.812 1.00 98.50 82 LYS A CA 1
ATOM 644 C C . LYS A 1 82 ? -14.925 2.813 13.957 1.00 98.50 82 LYS A C 1
ATOM 646 O O . LYS A 1 82 ? -13.863 2.491 13.441 1.00 98.50 82 LYS A O 1
ATOM 651 N N . THR A 1 83 ? -15.420 4.046 13.862 1.00 98.50 83 THR A N 1
ATOM 652 C CA . THR A 1 83 ? -14.749 5.121 13.122 1.00 98.50 83 THR A CA 1
ATOM 653 C C . THR A 1 83 ? -13.366 5.425 13.691 1.00 98.50 83 THR A C 1
ATOM 655 O O . THR A 1 83 ? -12.427 5.611 12.926 1.00 98.50 83 THR A O 1
ATOM 658 N N . MET A 1 84 ? -13.212 5.430 15.016 1.00 98.50 84 MET A N 1
ATOM 659 C CA . MET A 1 84 ? -11.910 5.630 15.653 1.00 98.50 84 MET A CA 1
ATOM 660 C C . MET A 1 84 ? -10.919 4.510 15.306 1.00 98.50 84 MET A C 1
ATOM 662 O O . MET A 1 84 ? -9.763 4.805 15.016 1.00 98.50 84 MET A O 1
ATOM 666 N N . VAL A 1 85 ? -11.364 3.248 15.303 1.00 98.50 85 VAL A N 1
ATOM 667 C CA . VAL A 1 85 ? -10.533 2.104 14.887 1.00 98.50 85 VAL A CA 1
ATOM 668 C C . VAL A 1 85 ? -10.096 2.260 13.432 1.00 98.50 85 VAL A C 1
ATOM 670 O O . VAL A 1 85 ? -8.903 2.206 13.163 1.00 98.50 85 VAL A O 1
ATOM 673 N N . LEU A 1 86 ? -11.033 2.539 12.519 1.00 97.94 86 LEU A N 1
ATOM 674 C CA . LEU A 1 86 ? -10.726 2.755 11.100 1.00 97.94 86 LEU A CA 1
ATOM 675 C C . LEU A 1 86 ? -9.717 3.891 10.898 1.00 97.94 86 LEU A C 1
ATOM 677 O O . LEU A 1 86 ? -8.761 3.740 10.145 1.00 97.94 86 LEU A O 1
ATOM 681 N N . PHE A 1 87 ? -9.904 5.014 11.594 1.00 98.31 87 PHE A N 1
ATOM 682 C CA . PHE A 1 87 ? -9.001 6.158 11.502 1.00 98.31 87 PHE A CA 1
ATOM 683 C C . PHE A 1 87 ? -7.577 5.805 11.957 1.00 98.31 87 PHE A C 1
ATOM 685 O O . PHE A 1 87 ? -6.610 6.131 11.275 1.00 98.31 87 PHE A O 1
ATOM 692 N N . GLN A 1 88 ? -7.441 5.101 13.084 1.00 98.06 88 GLN A N 1
ATOM 693 C CA . GLN A 1 88 ? -6.136 4.678 13.601 1.00 98.06 88 GLN A CA 1
ATOM 694 C C . GLN A 1 88 ? -5.449 3.678 12.672 1.00 98.06 88 GLN A C 1
ATOM 696 O O . GLN A 1 88 ? -4.266 3.825 12.383 1.00 98.06 88 GLN A O 1
ATOM 701 N N . SER A 1 89 ? -6.182 2.681 12.184 1.00 97.75 89 SER A N 1
ATOM 702 C CA . SER A 1 89 ? -5.639 1.671 11.277 1.00 97.75 89 SER A CA 1
ATOM 703 C C . SER A 1 89 ? -5.200 2.273 9.942 1.00 97.75 89 SER A C 1
ATOM 705 O O . SER A 1 89 ? -4.142 1.916 9.427 1.00 97.75 89 SER A O 1
ATOM 707 N N . GLN A 1 90 ? -5.968 3.224 9.397 1.00 97.56 90 GLN A N 1
ATOM 708 C CA . GLN A 1 90 ? -5.588 3.973 8.197 1.00 97.56 90 GLN A CA 1
ATOM 709 C C . GLN A 1 90 ? -4.280 4.742 8.394 1.00 97.56 90 GLN A C 1
ATOM 711 O O . GLN A 1 90 ? -3.403 4.663 7.536 1.00 97.56 90 GLN A O 1
ATOM 716 N N . ASP A 1 91 ? -4.139 5.446 9.517 1.00 97.44 91 ASP A N 1
ATOM 717 C CA . ASP A 1 91 ? -2.922 6.194 9.835 1.00 97.44 91 ASP A CA 1
ATOM 718 C C . ASP A 1 91 ? -1.710 5.259 9.996 1.00 97.44 91 ASP A C 1
ATOM 720 O O . ASP A 1 91 ? -0.663 5.488 9.393 1.00 97.44 91 ASP A O 1
ATOM 724 N N . GLN A 1 92 ? -1.880 4.134 10.701 1.00 96.19 92 GLN A N 1
ATOM 725 C CA . GLN A 1 92 ? -0.825 3.134 10.913 1.00 96.19 92 GLN A CA 1
ATOM 726 C C . GLN A 1 92 ? -0.333 2.481 9.619 1.00 96.19 92 GLN A C 1
ATOM 728 O O . GLN A 1 92 ? 0.859 2.209 9.479 1.00 96.19 92 GLN A O 1
ATOM 733 N N . ARG A 1 93 ? -1.236 2.200 8.673 1.00 96.88 93 ARG A N 1
ATOM 734 C CA . ARG A 1 93 ? -0.880 1.512 7.426 1.00 96.88 93 ARG A CA 1
ATOM 735 C C . ARG A 1 93 ? -0.476 2.449 6.291 1.00 96.88 93 ARG A C 1
ATOM 737 O O . ARG A 1 93 ? -0.014 1.958 5.267 1.00 96.88 93 ARG A O 1
ATOM 744 N N . LYS A 1 94 ? -0.636 3.767 6.451 1.00 97.44 94 LYS A N 1
ATOM 745 C CA . LYS A 1 94 ? -0.423 4.767 5.392 1.00 97.44 94 LYS A CA 1
ATOM 746 C C . LYS A 1 94 ? 0.942 4.639 4.714 1.00 97.44 94 LYS A C 1
ATOM 748 O O . LYS A 1 94 ? 1.009 4.592 3.491 1.00 97.44 94 LYS A O 1
ATOM 753 N N . GLU A 1 95 ? 2.012 4.556 5.500 1.00 96.62 95 GLU A N 1
ATOM 754 C CA . GLU A 1 95 ? 3.371 4.445 4.956 1.00 96.62 95 GLU A CA 1
ATOM 755 C C . GLU A 1 95 ? 3.593 3.098 4.260 1.00 96.62 95 GLU A C 1
ATOM 757 O O . GLU A 1 95 ? 4.160 3.028 3.175 1.00 96.62 95 GLU A O 1
ATOM 762 N N . ALA A 1 96 ? 3.072 2.019 4.844 1.00 97.88 96 ALA A N 1
ATOM 763 C CA . ALA A 1 96 ? 3.186 0.688 4.265 1.00 97.88 96 ALA A CA 1
ATOM 764 C C . ALA A 1 96 ? 2.437 0.571 2.924 1.00 97.88 96 ALA A C 1
ATOM 766 O O . ALA A 1 96 ? 2.937 -0.064 1.998 1.00 97.88 96 ALA A O 1
ATOM 767 N N . VAL A 1 97 ? 1.267 1.213 2.799 1.00 97.88 97 VAL A N 1
ATOM 768 C CA 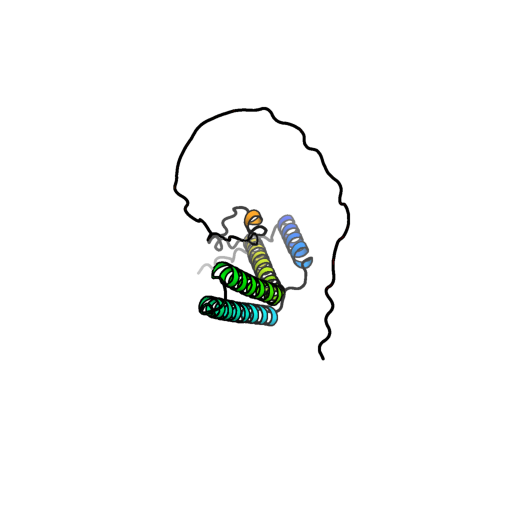. VAL A 1 97 ? 0.553 1.337 1.517 1.00 97.88 97 VAL A CA 1
ATOM 769 C C . VAL A 1 97 ? 1.439 2.043 0.494 1.00 97.88 97 VAL A C 1
ATOM 771 O O . VAL A 1 97 ? 1.635 1.516 -0.597 1.00 97.88 97 VAL A O 1
ATOM 774 N N . HIS A 1 98 ? 2.030 3.181 0.865 1.00 96.56 98 HIS A N 1
ATOM 775 C CA . HIS A 1 98 ? 2.859 3.968 -0.043 1.00 96.56 98 HIS A CA 1
ATOM 776 C C . HIS A 1 98 ? 4.063 3.184 -0.591 1.00 96.56 98 HIS A C 1
ATOM 778 O O . HIS A 1 98 ? 4.331 3.223 -1.791 1.00 96.56 98 HIS A O 1
ATOM 784 N N . VAL A 1 99 ? 4.758 2.424 0.261 1.00 97.81 99 VAL A N 1
ATOM 785 C CA . VAL A 1 99 ? 5.896 1.586 -0.157 1.00 97.81 99 VAL A CA 1
ATOM 786 C C . VAL A 1 99 ? 5.467 0.523 -1.173 1.00 97.81 99 VAL A C 1
ATOM 788 O O . VAL A 1 99 ? 6.134 0.334 -2.190 1.00 97.81 99 VAL A O 1
ATOM 791 N N . VAL A 1 100 ? 4.341 -0.154 -0.928 1.00 96.94 100 VAL A N 1
ATOM 792 C CA . VAL A 1 100 ? 3.823 -1.192 -1.835 1.00 96.94 100 VAL A CA 1
ATOM 793 C C . VAL A 1 100 ? 3.355 -0.594 -3.164 1.00 96.94 100 VAL A C 1
ATOM 795 O O . VAL A 1 100 ? 3.616 -1.171 -4.218 1.00 96.94 100 VAL A O 1
ATOM 798 N N . GLU A 1 101 ? 2.704 0.570 -3.135 1.00 95.56 101 GLU A N 1
ATOM 799 C CA . GLU A 1 101 ? 2.314 1.302 -4.345 1.00 95.56 101 GLU A CA 1
ATOM 800 C C . GLU A 1 101 ? 3.538 1.696 -5.178 1.00 95.56 101 GLU A C 1
ATOM 802 O O . GLU A 1 101 ? 3.559 1.478 -6.390 1.00 95.56 101 GLU A O 1
ATOM 807 N N . MET A 1 102 ? 4.580 2.225 -4.532 1.00 95.81 102 MET A N 1
ATOM 808 C CA . MET A 1 102 ? 5.821 2.614 -5.197 1.00 95.81 102 MET A CA 1
ATOM 809 C C . MET A 1 102 ? 6.503 1.419 -5.872 1.00 95.81 102 MET A C 1
ATOM 811 O O . MET A 1 102 ? 6.906 1.531 -7.029 1.00 95.81 102 MET A O 1
ATOM 815 N N . GLU A 1 103 ? 6.575 0.264 -5.207 1.00 96.25 103 GLU A N 1
ATOM 816 C CA . GLU A 1 103 ? 7.104 -0.965 -5.815 1.00 96.25 103 GLU A CA 1
ATOM 817 C C . GLU A 1 103 ? 6.283 -1.408 -7.040 1.00 96.25 103 GLU A C 1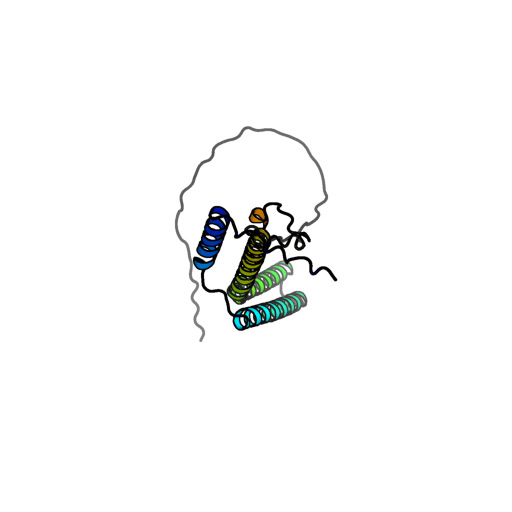
ATOM 819 O O . GLU A 1 103 ? 6.854 -1.781 -8.064 1.00 96.25 103 GLU A O 1
ATOM 824 N N . GLY A 1 104 ? 4.951 -1.291 -6.992 1.00 94.88 104 GLY A N 1
ATOM 825 C CA . GLY A 1 104 ? 4.090 -1.569 -8.148 1.00 94.88 104 GLY A CA 1
ATOM 826 C C . GLY A 1 104 ? 4.367 -0.652 -9.349 1.00 94.88 104 GLY A C 1
ATOM 827 O O . GLY A 1 104 ? 4.345 -1.096 -10.502 1.00 94.88 104 GLY A O 1
ATOM 828 N N . LEU A 1 105 ? 4.687 0.620 -9.096 1.00 94.69 105 LEU A N 1
ATOM 829 C CA . LEU A 1 105 ? 5.107 1.552 -10.145 1.00 94.69 105 LEU A CA 1
ATOM 830 C C . LEU A 1 105 ? 6.469 1.165 -10.729 1.00 94.69 105 LEU A C 1
ATOM 832 O O . LEU A 1 105 ? 6.627 1.185 -11.949 1.00 94.69 105 LEU A O 1
ATOM 836 N N . PHE A 1 106 ? 7.434 0.768 -9.894 1.00 96.00 106 PHE A N 1
ATOM 837 C CA . PHE A 1 106 ? 8.730 0.279 -10.374 1.00 96.00 106 PHE A CA 1
ATOM 838 C C . PHE A 1 106 ? 8.591 -0.974 -11.234 1.00 96.00 106 PHE A C 1
ATOM 840 O O . PHE A 1 106 ? 9.207 -1.034 -12.294 1.00 96.00 106 PHE A O 1
ATOM 847 N N . GLN A 1 107 ? 7.718 -1.910 -10.857 1.00 95.25 107 GLN A N 1
ATOM 848 C CA . GLN A 1 107 ? 7.424 -3.076 -11.688 1.00 95.25 107 GLN A CA 1
ATOM 849 C C . GLN A 1 107 ? 6.874 -2.672 -13.066 1.00 95.25 107 GLN A C 1
ATOM 851 O O . GLN A 1 107 ? 7.267 -3.234 -14.084 1.00 95.25 107 GLN A O 1
ATOM 856 N N . THR A 1 108 ? 6.020 -1.646 -13.120 1.00 95.62 108 THR A N 1
ATOM 857 C CA . THR A 1 108 ? 5.503 -1.112 -14.392 1.00 95.62 108 THR A CA 1
ATOM 858 C C . THR A 1 108 ? 6.626 -0.514 -15.249 1.00 95.62 108 THR A C 1
ATOM 860 O O . THR A 1 108 ? 6.663 -0.726 -16.461 1.00 95.62 108 THR A O 1
ATOM 863 N N . PHE A 1 109 ? 7.565 0.219 -14.641 1.00 94.81 109 PHE A N 1
ATOM 864 C CA . PHE A 1 109 ? 8.744 0.723 -15.350 1.00 94.81 109 PHE A CA 1
ATOM 865 C C . PHE A 1 109 ? 9.641 -0.409 -15.861 1.00 94.81 109 PHE A C 1
ATOM 867 O O . PHE A 1 109 ? 10.102 -0.334 -17.000 1.00 94.81 109 PHE A O 1
ATOM 874 N N . ASP A 1 110 ? 9.861 -1.453 -15.061 1.00 94.25 110 ASP A N 1
ATOM 875 C CA . ASP A 1 110 ? 10.659 -2.619 -15.449 1.00 94.25 110 ASP A CA 1
ATOM 876 C C . ASP A 1 110 ? 10.059 -3.313 -16.681 1.00 94.25 110 ASP A C 1
ATOM 878 O O . ASP A 1 110 ? 10.778 -3.588 -17.645 1.00 94.25 110 ASP A O 1
ATOM 882 N N . ASP A 1 111 ? 8.737 -3.508 -16.704 1.00 95.62 111 ASP A N 1
ATOM 883 C CA . ASP A 1 111 ? 8.022 -4.115 -17.832 1.00 95.62 111 ASP A CA 1
ATOM 884 C C . ASP A 1 111 ? 8.157 -3.269 -19.115 1.00 95.62 111 ASP A C 1
ATOM 886 O O . ASP A 1 111 ? 8.382 -3.797 -20.213 1.00 95.62 111 ASP A O 1
ATOM 890 N N . LEU A 1 112 ? 8.074 -1.938 -18.995 1.00 94.94 112 LEU A N 1
ATOM 891 C CA . LEU A 1 112 ? 8.272 -1.009 -20.115 1.00 94.94 112 LEU A CA 1
ATOM 892 C C . LEU A 1 112 ? 9.717 -1.032 -20.632 1.00 94.94 112 LEU A C 1
ATOM 894 O O . LEU A 1 112 ? 9.940 -1.061 -21.845 1.00 94.94 112 LEU A O 1
ATOM 898 N N . ILE A 1 113 ? 10.705 -1.056 -19.735 1.00 94.31 113 ILE A N 1
ATOM 899 C CA . ILE A 1 113 ? 12.130 -1.132 -20.088 1.00 94.31 113 ILE A CA 1
ATOM 900 C C . ILE A 1 113 ? 12.446 -2.467 -20.767 1.00 94.31 113 ILE A C 1
ATOM 902 O O . ILE A 1 113 ? 13.153 -2.501 -21.781 1.00 94.31 113 ILE A O 1
ATOM 906 N N . GLN A 1 114 ? 11.905 -3.570 -20.249 1.00 92.88 114 GLN A N 1
ATOM 907 C CA . GLN A 1 114 ? 12.046 -4.888 -20.858 1.00 92.88 114 GLN A CA 1
ATOM 908 C C . GLN A 1 114 ? 11.413 -4.917 -22.253 1.00 92.88 114 GLN A C 1
ATOM 910 O O . GLN A 1 114 ? 12.024 -5.428 -23.194 1.00 92.88 114 GLN A O 1
ATOM 915 N N . THR A 1 115 ? 10.237 -4.303 -22.414 1.00 93.88 115 THR A N 1
ATOM 916 C CA . THR A 1 115 ? 9.566 -4.165 -23.714 1.00 93.88 115 THR A CA 1
ATOM 917 C C . THR A 1 115 ? 10.433 -3.383 -24.701 1.00 93.88 115 THR A C 1
ATOM 919 O O . THR A 1 115 ? 10.685 -3.859 -25.807 1.00 93.88 115 THR A O 1
ATOM 922 N N . ALA A 1 116 ? 10.965 -2.224 -24.300 1.00 92.00 116 ALA A N 1
ATOM 923 C CA . ALA A 1 116 ? 11.853 -1.422 -25.142 1.00 92.00 116 ALA A CA 1
ATOM 924 C C . ALA A 1 116 ? 13.122 -2.196 -25.545 1.00 92.00 116 ALA A C 1
ATOM 926 O O . ALA A 1 116 ? 13.520 -2.182 -26.709 1.00 92.00 116 ALA A O 1
ATOM 927 N N . SER A 1 117 ? 13.714 -2.941 -24.609 1.00 89.44 117 SER A N 1
ATOM 928 C CA . SER A 1 117 ? 14.897 -3.775 -24.863 1.00 89.44 117 SER A CA 1
ATOM 929 C C . SER A 1 117 ? 14.612 -4.903 -25.862 1.00 89.44 117 SER A C 1
ATOM 931 O O . SER A 1 117 ? 15.437 -5.188 -26.736 1.00 89.44 117 SER A O 1
ATOM 933 N N . GLY A 1 118 ? 13.426 -5.514 -25.770 1.00 88.56 118 GLY A N 1
ATOM 934 C CA . GLY A 1 118 ? 12.950 -6.527 -26.712 1.00 88.56 118 GLY A CA 1
ATOM 935 C C . GLY A 1 118 ? 12.728 -5.967 -28.118 1.00 88.56 118 GLY A C 1
ATOM 936 O O . GLY A 1 118 ? 13.117 -6.600 -29.100 1.00 88.56 118 GLY A O 1
ATOM 937 N N . LEU A 1 119 ? 12.187 -4.748 -28.223 1.00 89.00 119 LEU A N 1
ATOM 938 C CA . LEU A 1 119 ? 12.003 -4.058 -29.505 1.00 89.00 119 LEU A CA 1
ATOM 939 C C . LEU A 1 119 ? 13.335 -3.742 -30.200 1.00 89.00 119 LEU A C 1
ATOM 941 O O . LEU A 1 119 ? 13.409 -3.813 -31.424 1.00 89.00 119 LEU A O 1
ATOM 945 N N . VAL A 1 120 ? 14.386 -3.427 -29.437 1.00 86.06 120 VAL A N 1
ATOM 946 C CA . VAL A 1 120 ? 15.724 -3.148 -29.988 1.00 86.06 120 VAL A CA 1
ATOM 947 C C . VAL A 1 120 ? 16.477 -4.426 -30.361 1.00 86.06 120 VAL A C 1
ATOM 949 O O . VAL A 1 120 ? 17.188 -4.440 -31.362 1.00 86.06 120 VAL A O 1
ATOM 952 N N . SER A 1 121 ? 16.302 -5.507 -29.599 1.00 82.25 121 SER A N 1
ATOM 953 C CA . SER A 1 121 ? 16.986 -6.788 -29.851 1.00 82.25 121 SER A CA 1
ATOM 954 C C . SER A 1 121 ? 16.327 -7.641 -30.944 1.00 82.25 121 SER A C 1
ATOM 956 O O . SER A 1 121 ? 16.855 -8.690 -31.295 1.00 82.25 121 SER A O 1
ATOM 958 N N . GLY A 1 122 ? 15.171 -7.227 -31.477 1.00 68.94 122 GLY A N 1
ATOM 959 C CA . GLY A 1 122 ? 14.454 -7.958 -32.529 1.00 68.94 122 GLY A CA 1
ATOM 960 C C . GLY A 1 122 ? 13.766 -9.249 -32.063 1.00 68.94 122 GLY A C 1
ATOM 961 O O . GLY A 1 122 ? 13.173 -9.956 -32.880 1.00 68.94 122 GLY A O 1
ATOM 962 N N . ASP A 1 123 ? 13.784 -9.550 -30.762 1.00 60.38 123 ASP A N 1
ATOM 963 C CA . ASP A 1 123 ? 13.225 -10.779 -30.197 1.00 60.38 123 ASP A CA 1
ATOM 964 C C . ASP A 1 123 ? 11.694 -10.654 -30.083 1.00 60.38 123 ASP A C 1
ATOM 966 O O . ASP A 1 123 ? 11.119 -10.227 -29.081 1.00 60.38 123 ASP A O 1
ATOM 970 N N . THR A 1 124 ? 10.993 -10.988 -31.168 1.00 55.72 124 THR A N 1
ATOM 971 C CA . THR A 1 124 ? 9.548 -10.734 -31.334 1.00 55.72 124 THR A CA 1
ATOM 972 C C . THR A 1 124 ? 8.645 -11.715 -30.564 1.00 55.72 124 THR A C 1
ATOM 974 O O . THR A 1 124 ? 7.434 -11.734 -30.774 1.00 55.72 124 THR A O 1
ATOM 977 N N . GLN A 1 125 ? 9.196 -12.548 -29.672 1.00 53.97 125 GLN A N 1
ATOM 978 C CA . GLN A 1 125 ? 8.433 -13.576 -28.942 1.00 53.97 125 GLN A CA 1
ATOM 979 C C . GLN A 1 125 ? 7.816 -13.107 -27.616 1.00 53.97 125 GLN A C 1
ATOM 981 O O . GLN A 1 125 ? 7.079 -13.865 -26.989 1.00 53.97 125 GLN A O 1
ATOM 986 N N . VAL A 1 126 ? 8.017 -11.851 -27.211 1.00 53.28 126 VAL A N 1
ATOM 987 C CA . VAL A 1 126 ? 7.360 -11.272 -26.022 1.00 53.28 126 VAL A CA 1
ATOM 988 C C . VAL A 1 126 ? 6.084 -10.514 -26.423 1.00 53.28 126 VAL A C 1
ATOM 990 O O . VAL A 1 126 ? 5.807 -9.417 -25.963 1.00 53.28 126 VAL A O 1
ATOM 993 N N . GLN A 1 127 ? 5.275 -11.093 -27.316 1.00 49.09 127 GLN A N 1
ATOM 994 C CA . GLN A 1 127 ? 3.923 -10.607 -27.634 1.00 49.09 127 GLN A CA 1
ATOM 995 C C . GLN A 1 127 ? 2.850 -11.406 -26.887 1.00 49.09 127 GLN A C 1
ATOM 997 O O . GLN A 1 127 ? 1.838 -11.814 -27.455 1.00 49.09 127 GLN A O 1
ATOM 1002 N N . LYS A 1 128 ? 3.049 -11.649 -25.590 1.00 53.09 128 LYS A N 1
ATOM 1003 C CA . LYS A 1 128 ? 1.954 -12.090 -24.727 1.00 53.09 128 LYS A CA 1
ATOM 1004 C C . LYS A 1 128 ? 1.631 -10.981 -23.733 1.00 53.09 128 LYS A C 1
ATOM 1006 O O . LYS A 1 128 ? 2.121 -10.974 -22.616 1.00 53.09 128 LYS A O 1
ATOM 1011 N N . HIS A 1 129 ? 0.722 -10.115 -24.183 1.00 45.69 129 HIS A N 1
ATOM 1012 C CA . HIS A 1 129 ? -0.212 -9.362 -23.345 1.00 45.69 129 HIS A CA 1
ATOM 1013 C C . HIS A 1 129 ? 0.259 -8.030 -22.731 1.00 45.69 129 HIS A C 1
ATOM 1015 O O . HIS A 1 129 ? -0.063 -7.745 -21.582 1.00 45.69 129 HIS A O 1
ATOM 1021 N N . VAL A 1 130 ? 0.897 -7.152 -23.511 1.00 45.75 130 VAL A N 1
ATOM 1022 C CA . VAL A 1 130 ? 0.799 -5.712 -23.214 1.00 45.75 130 VAL A CA 1
ATOM 1023 C C . VAL A 1 130 ? -0.411 -5.192 -23.984 1.00 45.75 130 VAL A C 1
ATOM 1025 O O . VAL A 1 130 ? -0.324 -4.895 -25.174 1.00 45.75 130 VAL A O 1
ATOM 1028 N N . ASN A 1 131 ? -1.577 -5.185 -23.333 1.00 45.41 131 ASN A N 1
ATOM 1029 C CA . ASN A 1 131 ? -2.713 -4.418 -23.830 1.00 45.41 131 ASN A CA 1
ATOM 1030 C C . ASN A 1 131 ? -2.280 -2.950 -23.753 1.00 45.41 131 ASN A C 1
ATOM 1032 O O . ASN A 1 131 ? -2.231 -2.384 -22.665 1.00 45.41 131 ASN A O 1
ATOM 1036 N N . LEU A 1 132 ? -1.874 -2.375 -24.886 1.00 51.16 132 LEU A N 1
ATOM 1037 C CA . LEU A 1 132 ? -1.476 -0.973 -25.015 1.00 51.16 132 LEU A CA 1
ATOM 1038 C C . LEU A 1 132 ? -2.728 -0.070 -25.008 1.00 51.16 132 LEU A C 1
ATOM 1040 O O . LEU A 1 132 ? -2.874 0.817 -25.843 1.00 51.16 132 LEU A O 1
ATOM 1044 N N . GLU A 1 133 ? -3.671 -0.351 -24.111 1.00 48.78 133 GLU A N 1
ATOM 1045 C CA . GLU A 1 133 ? -4.679 0.610 -23.688 1.00 48.78 133 GLU A CA 1
ATOM 1046 C C . GLU A 1 133 ? -4.066 1.403 -22.540 1.00 48.78 133 GLU A C 1
ATOM 1048 O O . GLU A 1 133 ? -3.540 0.828 -21.590 1.00 48.78 133 GLU A O 1
ATOM 1053 N N . ASP A 1 134 ? -4.085 2.722 -22.690 1.00 52.44 134 ASP A N 1
ATOM 1054 C CA . ASP A 1 134 ? -3.496 3.721 -21.805 1.00 52.44 134 ASP A CA 1
ATOM 1055 C C . ASP A 1 134 ? -3.760 3.423 -20.307 1.00 52.44 134 ASP A C 1
ATOM 1057 O O . ASP A 1 134 ? -4.866 3.655 -19.811 1.00 52.44 134 ASP A O 1
ATOM 1061 N N . PRO A 1 135 ? -2.772 2.904 -19.544 1.00 53.34 135 PRO A N 1
ATOM 1062 C CA . PRO A 1 135 ? -2.967 2.567 -18.136 1.00 53.34 135 PRO A CA 1
ATOM 1063 C C . PRO A 1 135 ? -2.975 3.808 -17.230 1.00 53.34 135 PRO A C 1
ATOM 1065 O O . PRO A 1 135 ? -3.189 3.680 -16.020 1.00 53.34 135 PRO A O 1
ATOM 1068 N N . VAL A 1 136 ? -2.768 5.013 -17.779 1.00 48.84 136 VAL A N 1
ATOM 1069 C CA . VAL A 1 136 ? -2.699 6.259 -17.000 1.00 48.84 136 VAL A CA 1
ATOM 1070 C C . VAL A 1 136 ? -4.023 6.563 -16.289 1.00 48.84 136 VAL A C 1
ATOM 1072 O O . VAL A 1 136 ? -4.008 7.172 -15.218 1.00 48.84 136 VAL A O 1
ATOM 1075 N N . GLU A 1 137 ? -5.165 6.062 -16.776 1.00 47.69 137 GLU A N 1
ATOM 1076 C CA . GLU A 1 137 ? -6.446 6.217 -16.068 1.00 47.69 137 GLU A CA 1
ATOM 1077 C C . GLU A 1 137 ? -6.549 5.372 -14.784 1.00 47.69 137 GLU A C 1
ATOM 1079 O O . GLU A 1 137 ? -7.306 5.732 -13.878 1.00 47.69 137 GLU A O 1
ATOM 1084 N N . LYS A 1 138 ? -5.756 4.298 -14.645 1.00 49.22 138 LYS A N 1
ATOM 1085 C CA . LYS A 1 138 ? -5.801 3.399 -13.477 1.00 49.22 138 LYS A CA 1
ATOM 1086 C C . LYS A 1 138 ? -4.792 3.760 -12.382 1.00 49.22 138 LYS A C 1
ATOM 1088 O O . LYS A 1 138 ? -5.000 3.425 -11.222 1.00 49.22 138 LYS A O 1
ATOM 1093 N N . ILE A 1 139 ? -3.729 4.486 -12.723 1.00 53.03 139 ILE A N 1
ATOM 1094 C CA . ILE A 1 139 ? -2.607 4.774 -11.811 1.00 53.03 139 ILE A CA 1
ATOM 1095 C C . ILE A 1 139 ? -2.949 5.862 -10.768 1.00 53.03 139 ILE A C 1
ATOM 1097 O O . ILE A 1 139 ? -2.236 6.018 -9.782 1.00 53.03 139 ILE A O 1
ATOM 1101 N N . GLY A 1 140 ? -4.059 6.597 -10.930 1.00 48.00 140 GLY A N 1
ATOM 1102 C CA . GLY A 1 140 ? -4.365 7.766 -10.090 1.00 48.00 140 GLY A CA 1
ATOM 1103 C C . GLY A 1 140 ? -5.728 7.812 -9.393 1.00 48.00 140 GLY A C 1
ATOM 1104 O O . GLY A 1 140 ? -6.031 8.841 -8.789 1.00 48.00 140 GLY A O 1
ATOM 1105 N N . ARG A 1 141 ? -6.594 6.79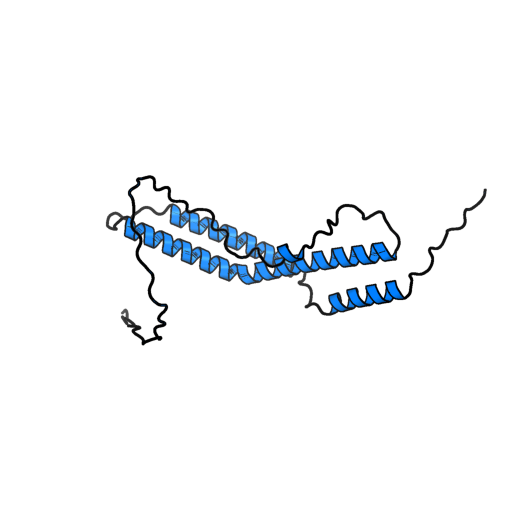0 -9.493 1.00 51.75 141 ARG A N 1
ATOM 1106 C CA . ARG A 1 141 ? -7.991 6.895 -9.004 1.00 51.75 141 ARG A CA 1
ATOM 1107 C C . ARG A 1 141 ? -8.553 5.638 -8.338 1.00 51.75 141 ARG A C 1
ATOM 1109 O O . ARG A 1 141 ? -9.714 5.309 -8.542 1.00 51.75 141 ARG A O 1
ATOM 1116 N N . GLU A 1 142 ? -7.784 4.983 -7.478 1.00 45.50 142 GLU A N 1
ATOM 1117 C CA . GLU A 1 142 ? -8.331 3.966 -6.563 1.00 45.50 142 GLU A CA 1
ATOM 1118 C C . GLU A 1 142 ? -7.978 4.275 -5.099 1.00 45.50 142 GLU A C 1
ATOM 1120 O O . GLU A 1 142 ? -7.517 3.435 -4.344 1.00 45.50 142 GLU A O 1
ATOM 1125 N N . THR A 1 143 ? -8.185 5.522 -4.673 1.00 42.47 143 THR A N 1
ATOM 1126 C CA . THR A 1 143 ? -8.213 5.889 -3.239 1.00 42.47 143 THR A CA 1
ATOM 1127 C C . THR A 1 143 ? -9.433 6.730 -2.859 1.00 42.47 143 THR A C 1
ATOM 1129 O O . THR A 1 143 ? -9.541 7.210 -1.731 1.00 42.47 143 THR A O 1
ATOM 1132 N N . VAL A 1 144 ? -10.427 6.848 -3.746 1.00 38.78 144 VAL A N 1
ATOM 1133 C CA . VAL A 1 144 ? -11.746 7.371 -3.366 1.00 38.78 144 VAL A CA 1
ATOM 1134 C C . VAL A 1 144 ? -12.615 6.197 -2.928 1.00 38.78 144 VAL A C 1
ATOM 1136 O O . VAL A 1 144 ? -13.307 5.591 -3.736 1.00 38.78 144 VAL A O 1
ATOM 1139 N N . ILE A 1 145 ? -12.499 5.860 -1.642 1.00 52.28 145 ILE A N 1
ATOM 1140 C CA . ILE A 1 145 ? -13.567 5.370 -0.756 1.00 52.28 145 ILE A CA 1
ATOM 1141 C C . ILE A 1 145 ? -14.782 4.810 -1.528 1.00 52.28 145 ILE A C 1
ATOM 1143 O O . ILE A 1 145 ? -15.777 5.507 -1.726 1.00 52.28 145 ILE A O 1
ATOM 1147 N N . SER A 1 146 ? -14.710 3.552 -1.967 1.00 37.94 146 SER A N 1
ATOM 1148 C CA . SER A 1 146 ? -15.908 2.801 -2.360 1.00 37.94 146 SER A CA 1
ATOM 1149 C C . SER A 1 146 ? -16.546 2.227 -1.098 1.00 37.94 146 SER A C 1
ATOM 1151 O O . SER A 1 146 ? -16.349 1.068 -0.754 1.00 37.94 146 SER A O 1
ATOM 1153 N N . ASP A 1 147 ? -17.280 3.073 -0.375 1.00 40.44 147 ASP A N 1
ATOM 1154 C CA . ASP A 1 147 ? -18.191 2.653 0.695 1.00 40.44 147 ASP A CA 1
ATOM 1155 C C . ASP A 1 147 ? -19.555 2.328 0.058 1.00 40.44 147 ASP A C 1
ATOM 1157 O O . ASP A 1 147 ? -20.539 3.060 0.173 1.00 40.44 147 ASP A O 1
ATOM 1161 N N . GLU A 1 148 ? -19.599 1.244 -0.719 1.00 50.31 148 GLU A N 1
ATOM 1162 C CA . GLU A 1 148 ? -20.850 0.655 -1.198 1.00 50.31 148 GLU A CA 1
ATOM 1163 C C . GLU A 1 148 ? -21.408 -0.257 -0.099 1.00 50.31 148 GLU A C 1
ATOM 1165 O O . GLU A 1 148 ? -21.297 -1.475 -0.178 1.00 50.31 148 GLU A O 1
ATOM 1170 N N . SER A 1 149 ? -21.983 0.304 0.971 1.00 49.09 149 SER A N 1
ATOM 1171 C CA . SER A 1 149 ? -22.830 -0.515 1.856 1.00 49.09 149 SER A CA 1
ATOM 1172 C C . SER A 1 149 ? -23.832 0.239 2.732 1.00 49.09 149 SER A C 1
ATOM 1174 O O . SER A 1 149 ? -24.119 -0.204 3.835 1.00 49.09 149 SER A O 1
ATOM 1176 N N . LEU A 1 150 ? -24.453 1.337 2.285 1.00 35.62 150 LEU A N 1
ATOM 1177 C CA . LEU A 1 150 ? -25.601 1.902 3.022 1.00 35.62 150 LEU A CA 1
ATOM 1178 C C . LEU A 1 150 ? -26.746 2.351 2.104 1.00 35.62 150 LEU A C 1
ATOM 1180 O O . LEU A 1 150 ? -27.150 3.512 2.102 1.00 35.62 150 LEU A O 1
ATOM 1184 N N . THR A 1 151 ? -27.349 1.412 1.372 1.00 31.55 151 THR A N 1
ATOM 1185 C CA . THR A 1 151 ? -28.706 1.602 0.836 1.00 31.55 151 THR A CA 1
ATOM 1186 C C . THR A 1 151 ? -29.730 1.186 1.891 1.00 31.55 151 THR A C 1
ATOM 1188 O O . THR A 1 151 ? -30.132 0.025 1.978 1.00 31.55 151 THR A O 1
ATOM 1191 N N . MET A 1 152 ? -30.176 2.144 2.702 1.00 36.00 152 MET A N 1
ATOM 1192 C CA . MET A 1 152 ? -31.417 1.986 3.458 1.00 36.00 152 MET A CA 1
ATOM 1193 C C . MET A 1 152 ? -32.585 2.083 2.475 1.00 36.00 152 MET A C 1
ATOM 1195 O O . MET A 1 152 ? -32.874 3.154 1.943 1.00 36.00 152 MET A O 1
ATOM 1199 N N . LYS A 1 153 ? -33.255 0.952 2.233 1.00 39.69 153 LYS A N 1
ATOM 1200 C CA . LYS A 1 153 ? -34.577 0.918 1.603 1.00 39.69 153 LYS A CA 1
ATOM 1201 C C . LYS A 1 153 ? -35.533 1.800 2.408 1.00 39.69 153 LYS A C 1
ATOM 1203 O O . LYS A 1 153 ? -35.749 1.553 3.593 1.00 39.69 153 LYS A O 1
ATOM 1208 N N . LYS A 1 154 ? -36.148 2.778 1.750 1.00 35.50 154 LYS A N 1
ATOM 1209 C CA . LYS A 1 154 ? -37.438 3.327 2.170 1.00 35.50 154 LYS A CA 1
ATOM 1210 C C . LYS A 1 154 ? -38.381 3.270 0.979 1.00 35.50 154 LYS A C 1
ATOM 1212 O O . LYS A 1 154 ? -38.289 4.083 0.066 1.00 35.50 154 LYS A O 1
ATOM 1217 N N . GLU A 1 155 ? -39.256 2.276 0.999 1.00 32.44 155 GLU A N 1
ATOM 1218 C CA . GLU A 1 155 ? -40.568 2.393 0.373 1.00 32.44 155 GLU A CA 1
ATOM 1219 C C . GLU A 1 155 ? -41.400 3.310 1.280 1.00 32.44 155 GLU A C 1
ATOM 1221 O O . GLU A 1 155 ? -41.476 3.077 2.485 1.00 32.44 155 GLU A O 1
ATOM 1226 N N . ASP A 1 156 ? -41.895 4.430 0.751 1.00 29.75 156 ASP A N 1
ATOM 1227 C CA . ASP A 1 156 ? -43.329 4.587 0.481 1.00 29.75 156 ASP A CA 1
ATOM 1228 C C . ASP A 1 156 ? -43.731 6.036 0.127 1.00 29.75 156 ASP A C 1
ATOM 1230 O O . ASP A 1 156 ? -43.532 6.978 0.891 1.00 29.75 156 ASP A O 1
ATOM 1234 N N . LYS A 1 157 ? -44.432 6.106 -1.011 1.00 31.34 157 LYS A N 1
ATOM 1235 C CA . LYS A 1 157 ? -45.553 6.980 -1.401 1.00 31.34 157 LYS A CA 1
ATOM 1236 C C . LYS A 1 157 ? -45.358 8.425 -1.899 1.00 31.34 157 LYS A C 1
ATOM 1238 O O . LYS A 1 157 ? -44.655 9.271 -1.366 1.00 31.34 157 LYS A O 1
ATOM 1243 N N . GLU A 1 158 ? -46.110 8.621 -2.978 1.00 31.53 158 GLU A N 1
ATOM 1244 C CA . GLU A 1 158 ? -46.336 9.727 -3.904 1.00 31.53 158 GLU A CA 1
ATOM 1245 C C . GLU A 1 158 ? -47.232 10.839 -3.325 1.00 31.53 158 GLU A C 1
ATOM 1247 O O . GLU A 1 158 ? -48.221 10.527 -2.665 1.00 31.53 158 GLU A O 1
ATOM 1252 N N . SER A 1 159 ? -46.948 12.109 -3.657 1.00 31.06 159 SER A N 1
ATOM 1253 C CA . SER A 1 159 ? -47.964 13.093 -4.095 1.00 31.06 159 SER A CA 1
ATOM 1254 C C . SER A 1 159 ? -47.347 14.430 -4.558 1.00 31.06 159 SER A C 1
ATOM 1256 O O . SER A 1 159 ? -46.735 15.148 -3.774 1.00 31.06 159 SER A O 1
ATOM 1258 N N . GLU A 1 160 ? -47.544 14.709 -5.848 1.00 29.34 160 GLU A N 1
ATOM 1259 C CA . GLU A 1 160 ? -47.824 15.973 -6.562 1.00 29.34 160 GLU A CA 1
ATOM 1260 C C . GLU A 1 160 ? -47.289 17.370 -6.137 1.00 29.34 160 GLU A C 1
ATOM 1262 O O . GLU A 1 160 ? -47.541 17.864 -5.047 1.00 29.34 160 GLU A O 1
ATOM 1267 N N . ARG A 1 161 ? -46.725 18.037 -7.171 1.00 32.69 161 ARG A N 1
ATOM 1268 C CA . ARG A 1 161 ? -46.810 19.457 -7.616 1.00 32.69 161 ARG A CA 1
ATOM 1269 C C . ARG A 1 161 ? -46.556 20.597 -6.611 1.00 32.69 161 ARG A C 1
ATOM 1271 O O . ARG A 1 161 ? -47.324 20.806 -5.689 1.00 32.69 161 ARG A O 1
ATOM 1278 N N . ASP A 1 162 ? -45.623 21.490 -6.948 1.00 27.86 162 ASP A N 1
ATOM 1279 C CA . ASP A 1 162 ? -45.916 22.785 -7.599 1.00 27.86 162 ASP A CA 1
ATOM 1280 C C . ASP A 1 162 ? -44.617 23.595 -7.768 1.00 27.86 162 ASP A C 1
ATOM 1282 O O . ASP A 1 162 ? -43.698 23.527 -6.951 1.00 27.86 162 ASP A O 1
ATOM 1286 N N . GLY A 1 163 ? -44.514 24.321 -8.877 1.00 31.53 163 GLY A N 1
ATOM 1287 C CA . GLY A 1 163 ? -43.347 25.120 -9.208 1.00 31.53 163 GLY A CA 1
ATOM 1288 C C . GLY A 1 163 ? -43.334 26.446 -8.459 1.00 31.53 163 GLY A C 1
ATOM 1289 O O . GLY A 1 163 ? -44.321 27.173 -8.450 1.00 31.53 163 GLY A O 1
ATOM 1290 N N . PHE A 1 164 ? -42.169 26.854 -7.957 1.00 37.97 164 PHE A N 1
ATOM 1291 C CA . PHE A 1 164 ? -41.890 28.280 -7.849 1.00 37.97 164 PHE A CA 1
ATOM 1292 C C . PHE A 1 164 ? -40.413 28.615 -8.036 1.00 37.97 164 PHE A C 1
ATOM 1294 O O . PHE A 1 164 ? -39.505 27.874 -7.670 1.00 37.97 164 PHE A O 1
ATOM 1301 N N . LYS A 1 165 ? -40.245 29.761 -8.691 1.00 37.88 165 LYS A N 1
ATOM 1302 C CA . LYS A 1 165 ? -39.035 30.427 -9.167 1.00 37.88 165 LYS A CA 1
ATOM 1303 C C . LYS A 1 165 ? -37.929 30.542 -8.121 1.00 37.88 165 LYS A C 1
ATOM 1305 O O . LYS A 1 165 ? -38.178 30.687 -6.930 1.00 37.88 165 LYS A O 1
ATOM 1310 N N . GLY A 1 166 ? -36.702 30.556 -8.638 1.00 34.69 166 GLY A N 1
ATOM 1311 C CA . GLY A 1 166 ? -35.484 30.648 -7.851 1.00 34.69 166 GLY A CA 1
ATOM 1312 C C . GLY A 1 166 ? -35.272 31.993 -7.182 1.00 34.69 166 GLY A C 1
ATOM 1313 O O . GLY A 1 166 ? -35.970 32.951 -7.476 1.00 34.69 166 GLY A O 1
ATOM 1314 N N . VAL A 1 167 ? -34.250 32.047 -6.331 1.00 36.59 167 VAL A N 1
ATOM 1315 C CA . VAL A 1 167 ? -33.639 33.266 -5.800 1.00 36.59 167 VAL A CA 1
ATOM 1316 C C . VAL A 1 167 ? -32.243 32.889 -5.275 1.00 36.59 167 VAL A C 1
ATOM 1318 O O . VAL A 1 167 ? -32.087 32.020 -4.428 1.00 36.59 167 VAL A O 1
ATOM 1321 N N . VAL A 1 168 ? -31.247 33.544 -5.875 1.00 35.69 168 VAL A N 1
ATOM 1322 C CA . VAL A 1 168 ? -30.056 34.149 -5.256 1.00 35.69 168 VAL A CA 1
ATOM 1323 C C . VAL A 1 168 ? -29.089 33.245 -4.475 1.00 35.69 168 VAL A C 1
ATOM 1325 O O . VAL A 1 168 ? -29.289 32.884 -3.320 1.00 35.69 168 VAL A O 1
ATOM 1328 N N . ARG A 1 169 ? -27.918 33.038 -5.096 1.00 45.75 169 ARG A N 1
ATOM 1329 C CA . ARG A 1 169 ? -26.642 32.832 -4.401 1.00 45.75 169 ARG A CA 1
ATOM 1330 C C . ARG A 1 169 ? -26.308 34.095 -3.608 1.00 45.75 169 ARG A C 1
ATOM 1332 O O . ARG A 1 169 ? -25.961 35.108 -4.209 1.00 45.75 169 ARG A O 1
ATOM 1339 N N . SER A 1 170 ? -26.329 33.992 -2.286 1.00 40.88 170 SER A N 1
ATOM 1340 C CA . SER A 1 170 ? -25.633 34.933 -1.413 1.00 40.88 170 SER A CA 1
ATOM 1341 C C . SER A 1 170 ? -24.617 34.177 -0.575 1.00 40.88 170 SER A C 1
ATOM 1343 O O . SER A 1 170 ? -24.952 33.267 0.180 1.00 40.88 170 SER A O 1
ATOM 1345 N N . ALA A 1 171 ? -23.359 34.566 -0.756 1.00 46.56 171 ALA A N 1
ATOM 1346 C CA . ALA A 1 171 ? -22.265 34.247 0.137 1.00 46.56 171 ALA A CA 1
ATOM 1347 C C . ALA A 1 171 ? -22.543 34.846 1.522 1.00 46.56 171 ALA A C 1
ATOM 1349 O O . ALA A 1 171 ? -23.126 35.924 1.644 1.00 46.56 171 ALA A O 1
ATOM 1350 N N . SER A 1 172 ? -22.106 34.163 2.574 1.00 46.78 172 SER A N 1
ATOM 1351 C CA . SER A 1 172 ? -22.012 34.751 3.904 1.00 46.78 172 SER A CA 1
ATOM 1352 C C . SER A 1 172 ? -20.727 34.290 4.566 1.00 46.78 172 SER A C 1
ATOM 1354 O O . SER A 1 172 ? -20.320 33.133 4.502 1.00 46.78 172 SER A O 1
ATOM 1356 N N . THR A 1 173 ? -20.064 35.302 5.092 1.00 44.00 173 THR A N 1
ATOM 1357 C CA . THR A 1 173 ? -18.734 35.377 5.666 1.00 44.00 173 THR A CA 1
ATOM 1358 C C . THR A 1 173 ? -18.593 34.544 6.933 1.00 44.00 173 THR A C 1
ATOM 1360 O O . THR A 1 173 ? -19.508 34.502 7.753 1.00 44.00 173 THR A O 1
ATOM 1363 N N . LEU A 1 174 ? -17.404 33.959 7.115 1.00 48.88 174 LEU A N 1
ATOM 1364 C CA . LEU A 1 174 ? -16.920 33.443 8.395 1.00 48.88 174 LEU A CA 1
ATOM 1365 C C . LEU A 1 174 ? -17.188 34.463 9.509 1.00 48.88 174 LEU A C 1
ATOM 1367 O O . LEU A 1 174 ? -16.731 35.604 9.433 1.00 48.88 174 LEU A O 1
ATOM 1371 N N . SER A 1 175 ? -17.875 34.030 10.562 1.00 39.84 175 SER A N 1
ATOM 1372 C CA . SER A 1 175 ? -17.937 34.754 11.825 1.00 39.84 175 SER A CA 1
ATOM 1373 C C . SER A 1 175 ? -17.767 33.775 12.982 1.00 39.84 175 SER A C 1
ATOM 1375 O O . SER A 1 175 ? -18.616 32.929 13.238 1.00 39.84 175 SER A O 1
ATOM 1377 N N . SER A 1 176 ? -16.605 33.913 13.616 1.00 41.97 176 SER A N 1
ATOM 1378 C CA . SER A 1 176 ? -16.360 33.843 15.056 1.00 41.97 176 SER A CA 1
ATOM 1379 C C . SER A 1 176 ? -16.821 32.615 15.853 1.00 41.97 176 SER A C 1
ATOM 1381 O O . SER A 1 176 ? -17.957 32.497 16.291 1.00 41.97 176 SER A O 1
ATOM 1383 N N . SER A 1 177 ? -15.824 31.784 16.163 1.00 42.88 177 SER A N 1
ATOM 1384 C CA . SER A 1 177 ? -15.404 31.412 17.522 1.00 42.88 177 SER A CA 1
ATOM 1385 C C . SER A 1 177 ? -16.474 31.235 18.608 1.00 42.88 177 SER A C 1
ATOM 1387 O O . SER A 1 177 ? -16.910 32.200 19.231 1.00 42.88 177 SER A O 1
ATOM 1389 N N . CYS A 1 178 ? -16.713 29.978 18.991 1.00 37.09 178 CYS A N 1
ATOM 1390 C CA . CYS A 1 178 ? -17.028 29.627 20.376 1.00 37.09 178 CYS A CA 1
ATOM 1391 C C . CYS A 1 178 ? -16.519 28.206 20.681 1.00 37.09 178 CYS A C 1
ATOM 1393 O O . CYS A 1 178 ? -17.236 27.223 20.526 1.00 37.09 178 CYS A O 1
ATOM 1395 N N . PHE A 1 179 ? -15.246 28.092 21.069 1.00 40.31 179 PHE A N 1
ATOM 1396 C CA . PHE A 1 179 ? -14.701 26.876 21.676 1.00 40.31 179 PHE A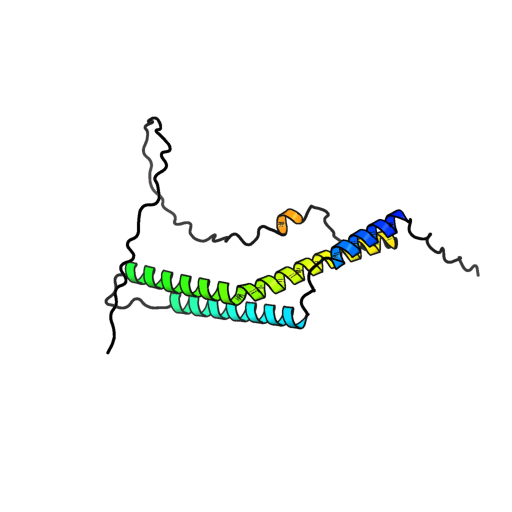 CA 1
ATOM 1397 C C . PHE A 1 179 ? -14.765 27.066 23.193 1.00 40.31 179 PHE A C 1
ATOM 1399 O O . PHE A 1 179 ? -13.950 27.783 23.770 1.00 40.31 179 PHE A O 1
ATOM 1406 N N . ILE A 1 180 ? -15.767 26.467 23.836 1.00 50.25 180 ILE A N 1
ATOM 1407 C CA . ILE A 1 180 ? -15.825 26.378 25.296 1.00 50.25 180 ILE A CA 1
ATOM 1408 C C . ILE A 1 180 ? -15.058 25.118 25.696 1.00 50.25 180 ILE A C 1
ATOM 1410 O O . ILE A 1 180 ? -15.527 23.997 25.516 1.00 50.25 180 ILE A O 1
ATOM 1414 N N . PHE A 1 181 ? -13.853 25.321 26.222 1.00 39.69 181 PHE A N 1
ATOM 1415 C CA . PHE A 1 181 ? -13.074 24.306 26.923 1.00 39.69 181 PHE A CA 1
ATOM 1416 C C . PHE A 1 181 ? -13.707 24.098 28.305 1.00 39.69 181 PHE A C 1
ATOM 1418 O O . PHE A 1 181 ? -13.624 24.981 29.158 1.00 39.69 181 PHE A O 1
ATOM 1425 N N . PHE A 1 182 ? -14.344 22.950 28.544 1.00 46.69 182 PHE A N 1
ATOM 1426 C CA . PHE A 1 182 ? -14.674 22.538 29.908 1.00 46.69 182 PHE A CA 1
ATOM 1427 C C . PHE A 1 182 ? -13.448 21.872 30.527 1.00 46.69 182 PHE A C 1
ATOM 1429 O O . PHE A 1 182 ? -13.038 20.775 30.151 1.00 46.69 182 PHE A O 1
ATOM 1436 N N . THR A 1 183 ? -12.849 22.585 31.471 1.00 50.03 183 THR A N 1
ATOM 1437 C CA . THR A 1 183 ? -11.872 22.071 32.419 1.00 50.03 183 THR A CA 1
ATOM 1438 C C . THR A 1 183 ? -12.597 21.289 33.513 1.00 50.03 183 THR A C 1
ATOM 1440 O O . THR A 1 183 ? -13.583 21.761 34.073 1.00 50.03 183 THR A O 1
ATOM 1443 N N . THR A 1 184 ? -12.068 20.125 33.884 1.00 51.50 184 THR A N 1
ATOM 1444 C CA . THR A 1 184 ? -12.209 19.598 35.251 1.00 51.50 184 THR A CA 1
ATOM 1445 C C . THR A 1 184 ? -10.949 18.822 35.632 1.00 51.50 184 THR A C 1
ATOM 1447 O O . THR A 1 184 ? -10.561 17.925 34.880 1.00 51.50 184 THR A O 1
ATOM 1450 N N . PRO A 1 185 ? -10.327 19.115 36.786 1.00 53.56 185 PRO A N 1
ATOM 1451 C CA . PRO A 1 185 ? -9.272 18.295 37.361 1.00 53.56 185 PRO A CA 1
ATOM 1452 C C . PRO A 1 185 ? -9.875 17.183 38.243 1.00 53.56 185 PRO A C 1
ATOM 1454 O O . PRO A 1 185 ? -10.819 17.417 38.997 1.00 53.56 185 PRO A O 1
ATOM 1457 N N . ARG A 1 186 ? -9.311 15.975 38.176 1.00 55.12 186 ARG A N 1
ATOM 1458 C CA . ARG A 1 186 ? -9.299 14.997 39.283 1.00 55.12 186 ARG A CA 1
ATOM 1459 C C . ARG A 1 186 ? -7.851 14.992 39.782 1.00 55.12 186 ARG A C 1
ATOM 1461 O O . ARG A 1 186 ? -6.958 14.970 38.943 1.00 55.12 186 ARG A O 1
ATOM 1468 N N . GLY A 1 187 ? -7.533 15.118 41.062 1.00 54.41 187 GLY A N 1
ATOM 1469 C CA . GLY A 1 187 ? -8.220 14.657 42.264 1.00 54.41 187 GLY A CA 1
ATOM 1470 C C . GLY A 1 187 ? -7.178 13.855 43.021 1.00 54.41 187 GLY A C 1
ATOM 1471 O O . GLY A 1 187 ? -6.760 12.831 42.442 1.00 54.41 187 GLY A O 1
#

Organism: Prunus persica (NCBI:txid3760)

Foldseek 3Di:
DDDDDDPDDDAFDPVLVVVLVVLVVVVVVDDDQDDPVLLVVLVVQLVVLVVVLVVQLVVLVPDDDDPPDDPVVSVVVSVVSNVVSVVVSCVSSVVSVVNNLSNVVVVVSVVVSVVSVCVRVVVPPPPDDPPPPDCVVVSPPDPPDPPPDDDDDDDDDDDDDDDDDDDDDDDDDDDDDDDDDDDDDDD